Protein AF-A0A7R9WXL3-F1 (afdb_monomer)

Radius of gyration: 19.98 Å; Cα contacts (8 Å, |Δi|>4): 318; chains: 1; bounding box: 70×32×50 Å

Organism: NCBI:txid1486917

Nearest PDB structures (foldseek):
  7ckr-assembly1_A  TM=7.676E-01  e=1.130E-02  Homo sapiens
  4iu9-assembly1_B  TM=6.237E-01  e=3.558E-02  Escherichia coli K-12
  7wsn-assembly1_A  TM=5.571E-01  e=4.906E-02  Homo sapiens
  8tgj-assembly1_B  TM=6.588E-01  e=4.867E-01  Homo sapiens
  8wll-assembly1_A  TM=5.690E-01  e=4.648E-01  Homo sapiens

Solvent-accessible surface area (backbone atoms only — not comparable to full-atom values): 11150 Å² total; per-residue (Å²): 101,68,68,38,46,14,50,34,39,9,53,31,41,28,48,74,76,37,39,57,60,54,35,56,19,56,71,46,67,74,66,49,42,58,51,42,55,51,44,20,52,52,28,19,54,53,25,27,54,50,45,44,51,52,43,51,51,40,55,68,73,36,68,56,55,96,82,44,66,98,60,25,59,57,30,79,40,37,60,47,48,55,50,16,52,23,17,45,38,32,17,54,12,22,47,46,55,36,47,80,88,49,60,71,64,32,45,49,51,15,40,32,34,23,15,30,16,38,12,34,47,57,44,45,49,52,53,51,44,37,69,74,67,34,70,77,64,34,69,62,56,38,49,51,53,51,52,51,24,42,51,50,12,29,47,51,46,34,42,51,45,36,49,53,48,27,55,72,54,28,73,67,52,88,83,71,84,51,91,67,61,93,84,69,60,67,38,70,42,62,68,34,50,22,61,45,25,47,54,49,18,54,52,18,48,53,27,23,48,52,38,49,52,48,55,59,51,56,47,58,67,75,76,112

Foldseek 3Di:
DLLLLLLLLLLLLLCLVCVQLLCVQAVAPNCLSVVLNVLLVVLLVVLLVVLLVVLVCLQVVLCQDPPPPLCNLCSVQVLLLLSLVLLLLSLVLLVLLLDPPPGSVSPSSSSSSSSNSSNNSLSSLLVVLCVPVNDVCSVVSSVVSVVVSNVSSCCVQNPPLLVVLLQVQWDDCVVPPDPDPPVPGRNHDSSSCNVSSNVSSVSSNVSSVVSVVVSSVVVVVVVD

pLDDT: mean 85.07, std 15.81, range [43.88, 98.62]

Secondary structure (DSSP, 8-state):
-HHHHHHHHHHHHHHHHHHHHHHHHTT--TTHHHHHHHHHHHHHHHHHHHHHHHHHHHHHH----TTSGGGTHHHHTHHHHHHHHHHHHHHHHHHHHHSTT-HHHHHHHHHHHHHHHHHHHHHHHHHHHHHHH-STTHHHHHHHHHHHHHHHHIIIIIIIIHHHHHHHTS--GGGTT----TT-----STHHHHHHHHHHHHHHHHHHHHHHHHHHHHHHHHH-

Structure (mmCIF, N/CA/C/O backbone):
data_AF-A0A7R9WXL3-F1
#
_entry.id   AF-A0A7R9WXL3-F1
#
loop_
_atom_site.group_PDB
_atom_site.id
_atom_site.type_symbol
_atom_site.label_atom_id
_atom_site.label_alt_id
_atom_site.label_comp_id
_atom_site.label_asym_id
_atom_site.label_entity_id
_atom_site.label_seq_id
_atom_site.pdbx_PDB_ins_code
_atom_site.Cartn_x
_atom_site.Cartn_y
_atom_site.Cartn_z
_atom_site.occupancy
_atom_site.B_iso_or_equiv
_atom_site.auth_seq_id
_atom_site.auth_comp_id
_atom_site.auth_asym_id
_atom_site.auth_atom_id
_atom_site.pdbx_PDB_model_num
ATOM 1 N N . MET A 1 1 ? -7.120 -8.302 10.586 1.00 80.19 1 MET A N 1
ATOM 2 C CA . MET A 1 1 ? -6.442 -6.987 10.565 1.00 80.19 1 MET A CA 1
ATOM 3 C C . MET A 1 1 ? -4.939 -7.127 10.358 1.00 80.19 1 MET A C 1
ATOM 5 O O . MET A 1 1 ? -4.491 -6.693 9.313 1.00 80.19 1 MET A O 1
ATOM 9 N N . PHE A 1 2 ? -4.181 -7.746 11.278 1.00 89.69 2 PHE A N 1
ATOM 10 C CA . PHE A 1 2 ? -2.707 -7.827 11.198 1.00 89.69 2 PHE A CA 1
ATOM 11 C C . PHE A 1 2 ? -2.184 -8.318 9.841 1.00 89.69 2 PHE A C 1
ATOM 13 O O . PHE A 1 2 ? -1.361 -7.658 9.223 1.00 89.69 2 PHE A O 1
ATOM 20 N N . TYR A 1 3 ? -2.709 -9.445 9.352 1.00 91.88 3 TYR A N 1
ATOM 21 C CA . TYR A 1 3 ? -2.304 -10.022 8.069 1.00 91.88 3 TYR A CA 1
ATOM 22 C C . TYR A 1 3 ? -2.543 -9.070 6.887 1.00 91.88 3 TYR A C 1
ATOM 24 O O . TYR A 1 3 ? -1.607 -8.732 6.170 1.00 91.88 3 TYR A O 1
ATOM 32 N N . SER A 1 4 ? -3.773 -8.572 6.718 1.00 92.25 4 SER A N 1
ATOM 33 C CA . SER A 1 4 ? -4.098 -7.617 5.649 1.00 92.25 4 SER A CA 1
ATOM 34 C C . SER A 1 4 ? -3.286 -6.328 5.766 1.00 92.25 4 SER A C 1
ATOM 36 O O . SER A 1 4 ? -2.849 -5.785 4.758 1.00 92.25 4 SER A O 1
ATOM 38 N N . ALA A 1 5 ? -3.040 -5.869 6.995 1.00 93.19 5 ALA A N 1
ATOM 39 C CA . ALA A 1 5 ? -2.217 -4.706 7.270 1.00 93.19 5 ALA A CA 1
ATOM 40 C C . ALA A 1 5 ? -0.760 -4.914 6.822 1.00 93.19 5 ALA A C 1
ATOM 42 O O . ALA A 1 5 ? -0.217 -4.107 6.077 1.00 93.19 5 ALA A O 1
ATOM 43 N N . MET A 1 6 ? -0.154 -6.040 7.197 1.00 96.00 6 MET A N 1
ATOM 44 C CA . MET A 1 6 ? 1.194 -6.420 6.771 1.00 96.00 6 MET A CA 1
ATOM 45 C C . MET A 1 6 ? 1.318 -6.474 5.245 1.00 96.00 6 MET A C 1
ATOM 47 O O . MET A 1 6 ? 2.292 -5.971 4.688 1.00 96.00 6 MET A O 1
ATOM 51 N N . LEU A 1 7 ? 0.329 -7.052 4.559 1.00 96.50 7 LEU A N 1
ATOM 52 C CA . LEU A 1 7 ? 0.361 -7.183 3.104 1.00 96.50 7 LEU A CA 1
ATOM 53 C C . LEU A 1 7 ? 0.165 -5.846 2.383 1.00 96.50 7 LEU A C 1
ATOM 55 O O . LEU A 1 7 ? 0.901 -5.559 1.445 1.00 96.50 7 LEU A O 1
ATOM 59 N N . ILE A 1 8 ? -0.766 -4.999 2.835 1.00 95.75 8 ILE A N 1
ATOM 60 C CA . ILE A 1 8 ? -0.940 -3.653 2.268 1.00 95.75 8 ILE A CA 1
ATOM 61 C C . ILE A 1 8 ? 0.294 -2.787 2.563 1.00 95.75 8 ILE A C 1
ATOM 63 O O . ILE A 1 8 ? 0.744 -2.060 1.681 1.00 95.75 8 ILE A O 1
ATOM 67 N N . ALA A 1 9 ? 0.889 -2.874 3.754 1.00 96.25 9 ALA A N 1
ATOM 68 C CA . ALA A 1 9 ? 2.129 -2.162 4.053 1.00 96.25 9 ALA A CA 1
ATOM 69 C C . ALA A 1 9 ? 3.276 -2.632 3.139 1.00 96.25 9 ALA A C 1
ATOM 71 O O . ALA A 1 9 ? 3.935 -1.806 2.511 1.00 96.25 9 ALA A O 1
ATOM 72 N N . GLY A 1 10 ? 3.454 -3.949 2.996 1.00 96.31 10 GLY A N 1
ATOM 73 C CA . GLY A 1 10 ? 4.472 -4.544 2.128 1.00 96.31 10 GLY A CA 1
ATOM 74 C C . GLY A 1 10 ? 4.292 -4.224 0.640 1.00 96.31 10 GLY A C 1
ATOM 75 O O . GLY A 1 10 ? 5.288 -4.027 -0.049 1.00 96.31 10 GLY A O 1
ATOM 76 N N . ASN A 1 11 ? 3.049 -4.098 0.154 1.00 95.31 11 ASN A N 1
ATOM 77 C CA . ASN A 1 11 ? 2.745 -3.601 -1.198 1.00 95.31 11 ASN A CA 1
ATOM 78 C C . ASN A 1 11 ? 3.380 -2.221 -1.433 1.00 95.31 11 ASN A C 1
ATOM 80 O O . ASN A 1 11 ? 4.103 -2.015 -2.405 1.00 95.31 11 ASN A O 1
ATOM 84 N N . GLY A 1 12 ? 3.143 -1.284 -0.510 1.00 95.81 12 GLY A N 1
ATOM 85 C CA . GLY A 1 12 ? 3.618 0.086 -0.656 1.00 95.81 12 GLY A CA 1
ATOM 86 C C . GLY A 1 12 ? 5.131 0.165 -0.528 1.00 95.81 12 GLY A C 1
ATOM 87 O O . GLY A 1 12 ? 5.779 0.800 -1.357 1.00 95.81 12 GLY A O 1
ATOM 88 N N . THR A 1 13 ? 5.709 -0.539 0.450 1.00 96.75 13 THR A N 1
ATOM 89 C CA . THR A 1 13 ? 7.163 -0.529 0.639 1.00 96.75 13 THR A CA 1
ATOM 90 C C . THR A 1 13 ? 7.913 -1.240 -0.481 1.00 96.75 13 THR A C 1
ATOM 92 O O . THR A 1 13 ? 9.026 -0.835 -0.809 1.00 96.75 13 THR A O 1
ATOM 95 N N . LEU A 1 14 ? 7.313 -2.243 -1.136 1.00 96.88 14 LEU A N 1
ATOM 96 C CA . LEU A 1 14 ? 7.856 -2.826 -2.364 1.00 96.88 14 LEU A CA 1
ATOM 97 C C . LEU A 1 14 ? 8.018 -1.753 -3.444 1.00 96.88 14 LEU A C 1
ATOM 99 O O . LEU A 1 14 ? 9.100 -1.624 -4.010 1.00 96.88 14 LEU A O 1
ATOM 103 N N . ILE A 1 15 ? 6.978 -0.956 -3.693 1.00 96.25 15 ILE A N 1
ATOM 104 C CA . ILE A 1 15 ? 7.042 0.105 -4.701 1.00 96.25 15 ILE A CA 1
ATOM 105 C C . ILE A 1 15 ? 8.055 1.179 -4.309 1.00 96.25 15 ILE A C 1
ATOM 107 O O . ILE A 1 15 ? 8.906 1.519 -5.125 1.00 96.25 15 ILE A O 1
ATOM 111 N N . THR A 1 16 ? 8.033 1.681 -3.074 1.00 95.00 16 THR A N 1
ATOM 112 C CA . THR A 1 16 ? 8.943 2.769 -2.676 1.00 95.00 16 THR A CA 1
ATOM 113 C C . THR A 1 16 ? 10.408 2.342 -2.653 1.00 95.00 16 THR A C 1
ATOM 115 O O . THR A 1 16 ? 11.275 3.132 -3.012 1.00 95.00 16 THR A O 1
ATOM 118 N N . ASN A 1 17 ? 10.704 1.103 -2.252 1.00 94.94 17 ASN A N 1
ATOM 119 C CA . ASN A 1 17 ? 12.085 0.630 -2.119 1.00 94.94 17 ASN A CA 1
ATOM 120 C C . ASN A 1 17 ? 12.679 0.117 -3.433 1.00 94.94 17 ASN A C 1
ATOM 122 O O . ASN A 1 17 ? 13.900 0.027 -3.544 1.00 94.94 17 ASN A O 1
ATOM 126 N N . SER A 1 18 ? 11.835 -0.265 -4.394 1.00 93.69 18 SER A N 1
ATOM 127 C CA . SER A 1 18 ? 12.269 -0.871 -5.656 1.00 93.69 18 SER A CA 1
ATOM 128 C C . SER A 1 18 ? 11.917 -0.032 -6.884 1.00 93.69 18 SER A C 1
ATOM 130 O O . SER A 1 18 ? 12.190 -0.476 -7.992 1.00 93.69 18 SER A O 1
ATOM 132 N N . ALA A 1 19 ? 11.355 1.174 -6.727 1.00 93.31 19 ALA A N 1
ATOM 133 C CA . ALA A 1 19 ? 10.952 2.029 -7.849 1.00 93.31 19 ALA A CA 1
ATOM 134 C C . ALA A 1 19 ? 12.079 2.255 -8.868 1.00 93.31 19 ALA A C 1
ATOM 136 O O . ALA A 1 19 ? 11.853 2.070 -10.060 1.00 93.31 19 ALA A O 1
ATOM 137 N N . SER A 1 20 ? 13.285 2.605 -8.409 1.00 92.62 20 SER A N 1
ATOM 138 C CA . SER A 1 20 ? 14.439 2.825 -9.291 1.00 92.62 20 SER A CA 1
ATOM 139 C C . SER A 1 20 ? 14.822 1.560 -10.059 1.00 92.62 20 SER A C 1
ATOM 141 O O . SER A 1 20 ? 14.959 1.608 -11.276 1.00 92.62 20 SER A O 1
ATOM 143 N N . ALA A 1 21 ? 14.903 0.417 -9.373 1.00 91.94 21 ALA A N 1
ATOM 144 C CA . ALA A 1 21 ? 15.223 -0.871 -9.987 1.00 91.94 21 ALA A CA 1
ATOM 145 C C . ALA A 1 21 ? 14.146 -1.330 -10.990 1.00 91.94 21 ALA A C 1
ATOM 147 O O . ALA A 1 21 ? 14.459 -1.922 -12.022 1.00 91.94 21 ALA A O 1
ATOM 148 N N . ILE A 1 22 ? 12.866 -1.041 -10.726 1.00 92.81 22 ILE A N 1
ATOM 149 C CA . ILE A 1 22 ? 11.767 -1.327 -11.662 1.00 92.81 22 ILE A CA 1
ATOM 150 C C . ILE A 1 22 ? 11.874 -0.435 -12.909 1.00 92.81 22 ILE A C 1
ATOM 152 O O . ILE A 1 22 ? 11.688 -0.922 -14.022 1.00 92.81 22 ILE A O 1
ATOM 156 N N . VAL A 1 23 ? 12.180 0.856 -12.742 1.00 94.25 23 VAL A N 1
ATOM 157 C CA . VAL A 1 23 ? 12.378 1.797 -13.860 1.00 94.25 23 VAL A CA 1
ATOM 158 C C . VAL A 1 23 ? 13.571 1.374 -14.719 1.00 94.25 23 VAL A C 1
ATOM 160 O O . VAL A 1 23 ? 13.445 1.305 -15.941 1.00 94.25 23 VAL A O 1
ATOM 163 N N . GLU A 1 24 ? 14.692 1.032 -14.085 1.00 92.31 24 GLU A N 1
ATOM 164 C CA . GLU A 1 24 ? 15.922 0.599 -14.749 1.00 92.31 24 GLU A CA 1
ATOM 165 C C . GLU A 1 24 ? 15.739 -0.725 -15.504 1.00 92.31 24 GLU A C 1
ATOM 167 O O . GLU A 1 24 ? 16.011 -0.786 -16.703 1.00 92.31 24 GLU A O 1
ATOM 172 N N . SER A 1 25 ? 15.193 -1.758 -14.850 1.00 90.88 25 SER A N 1
ATOM 173 C CA . SER A 1 25 ? 14.973 -3.074 -15.479 1.00 90.88 25 SER A CA 1
ATOM 174 C C . SER A 1 25 ? 14.061 -3.003 -16.707 1.00 90.88 25 SER A C 1
ATOM 176 O O . SER A 1 25 ? 14.258 -3.746 -17.667 1.00 90.88 25 SER A O 1
ATOM 178 N N . ARG A 1 26 ? 13.097 -2.075 -16.728 1.00 91.00 26 ARG A N 1
ATOM 179 C CA . ARG A 1 26 ? 12.182 -1.862 -17.862 1.00 91.00 26 ARG A CA 1
ATOM 180 C C . ARG A 1 26 ? 12.695 -0.880 -18.915 1.00 91.00 26 ARG A C 1
ATOM 182 O O . ARG A 1 26 ? 11.963 -0.601 -19.862 1.00 91.00 26 ARG A O 1
ATOM 189 N N . MET A 1 27 ? 13.905 -0.339 -18.755 1.00 91.50 27 MET A N 1
ATOM 190 C CA . MET A 1 27 ? 14.461 0.706 -19.627 1.00 91.50 27 MET A CA 1
ATOM 191 C C . MET A 1 27 ? 13.521 1.920 -19.773 1.00 91.50 27 MET A C 1
ATOM 193 O O . MET A 1 27 ? 13.402 2.523 -20.841 1.00 91.50 27 MET A O 1
ATOM 197 N N . LEU A 1 28 ? 12.819 2.269 -18.690 1.00 92.25 28 LEU A N 1
ATOM 198 C CA . LEU A 1 28 ? 11.965 3.453 -18.633 1.00 92.25 28 LEU A CA 1
ATOM 199 C C . LEU A 1 28 ? 12.816 4.719 -18.406 1.00 92.25 28 LEU A C 1
ATOM 201 O O . LEU A 1 28 ? 13.924 4.628 -17.875 1.00 92.25 28 LEU A O 1
ATOM 205 N N . PRO A 1 29 ? 12.318 5.920 -18.763 1.00 94.31 29 PRO A N 1
ATOM 206 C CA . PRO A 1 29 ? 13.062 7.157 -18.530 1.00 94.31 29 PRO A CA 1
ATOM 207 C C . PRO A 1 29 ? 13.392 7.348 -17.042 1.00 94.31 29 PRO A C 1
ATOM 209 O O . PRO A 1 29 ? 12.512 7.216 -16.193 1.00 94.31 29 PRO A O 1
ATOM 212 N N . SER A 1 30 ? 14.636 7.707 -16.715 1.00 92.31 30 SER A N 1
ATOM 213 C CA . SER A 1 30 ? 15.136 7.803 -15.330 1.00 92.31 30 SER A CA 1
ATOM 214 C C . SER A 1 30 ? 14.328 8.753 -14.43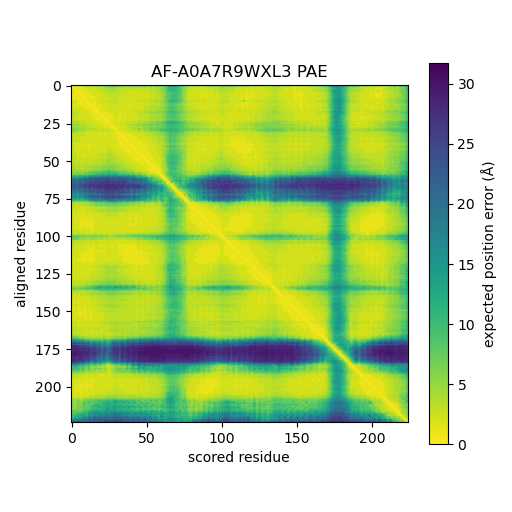9 1.00 92.31 30 SER A C 1
ATOM 216 O O . SER A 1 30 ? 14.154 8.495 -13.243 1.00 92.31 30 SER A O 1
ATOM 218 N N . ASP A 1 31 ? 13.770 9.813 -15.030 1.00 94.44 31 ASP A N 1
ATOM 219 C CA . ASP A 1 31 ? 12.939 10.810 -14.346 1.00 94.44 31 ASP A CA 1
ATOM 220 C C . ASP A 1 31 ? 11.671 10.196 -13.729 1.00 94.44 31 ASP A C 1
ATOM 222 O O . ASP A 1 31 ? 11.148 10.711 -12.733 1.00 94.44 31 ASP A O 1
ATOM 226 N N . LEU A 1 32 ? 11.201 9.052 -14.254 1.00 95.12 32 LEU A N 1
ATOM 227 C CA . LEU A 1 32 ? 10.032 8.351 -13.723 1.00 95.12 32 LEU A CA 1
ATOM 228 C C . LEU A 1 32 ? 10.215 7.911 -12.274 1.00 95.12 32 LEU A C 1
ATOM 230 O O . LEU A 1 32 ? 9.217 7.797 -11.574 1.00 95.12 32 LEU A O 1
ATOM 234 N N . THR A 1 33 ? 11.440 7.694 -11.796 1.00 95.88 33 THR A N 1
ATOM 235 C CA . THR A 1 33 ? 11.676 7.325 -10.390 1.00 95.88 33 THR A CA 1
ATOM 236 C C . THR A 1 33 ? 11.221 8.440 -9.444 1.00 95.88 33 THR A C 1
ATOM 238 O O . THR A 1 33 ? 10.531 8.198 -8.447 1.00 95.88 33 THR A O 1
ATOM 241 N N . SER A 1 34 ? 11.561 9.687 -9.779 1.00 96.38 34 SER A N 1
ATOM 242 C CA . SER A 1 34 ? 11.177 10.863 -8.992 1.00 96.38 34 SER A CA 1
ATOM 243 C C . SER A 1 34 ? 9.680 11.151 -9.116 1.00 96.38 34 SER A C 1
ATOM 245 O O . SER A 1 34 ? 8.999 11.397 -8.113 1.00 96.38 34 SER A O 1
ATOM 247 N N . VAL A 1 35 ? 9.134 11.023 -10.332 1.00 96.62 35 VAL A N 1
ATOM 248 C CA . VAL A 1 35 ? 7.689 11.145 -10.577 1.00 96.62 35 VAL A CA 1
ATOM 249 C C . VAL A 1 35 ? 6.915 10.085 -9.791 1.00 96.62 35 VAL A C 1
ATOM 251 O O . VAL A 1 35 ? 5.945 10.427 -9.121 1.00 96.62 35 VAL A O 1
ATOM 254 N N . ALA A 1 36 ? 7.363 8.827 -9.805 1.00 96.81 36 ALA A N 1
ATOM 255 C CA . ALA A 1 36 ? 6.758 7.717 -9.072 1.00 96.81 36 ALA A CA 1
ATOM 256 C C . ALA A 1 36 ? 6.749 7.972 -7.562 1.00 96.81 36 ALA A C 1
ATOM 258 O O . ALA A 1 36 ? 5.716 7.821 -6.914 1.00 96.81 36 ALA A O 1
ATOM 259 N N . THR A 1 37 ? 7.869 8.428 -7.003 1.00 96.00 37 THR A N 1
ATOM 260 C CA . THR A 1 37 ? 7.962 8.758 -5.572 1.00 96.00 37 THR A CA 1
ATOM 261 C C . THR A 1 37 ? 7.001 9.891 -5.200 1.00 96.00 37 THR A C 1
ATOM 263 O O . THR A 1 37 ? 6.292 9.821 -4.190 1.00 96.00 37 THR A O 1
ATOM 266 N N . SER A 1 38 ? 6.930 10.920 -6.045 1.00 97.75 38 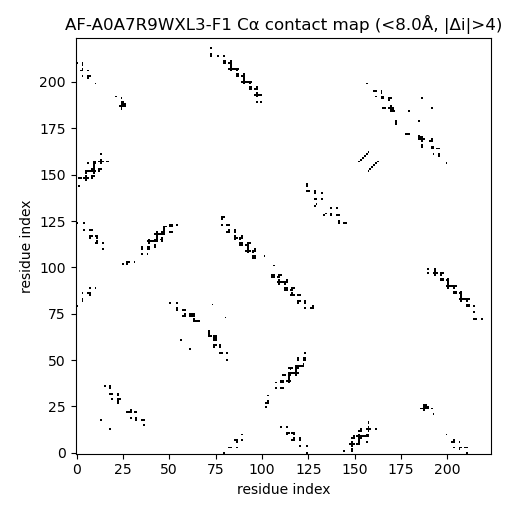SER A N 1
ATOM 267 C CA . SER A 1 38 ? 6.064 12.081 -5.835 1.00 97.75 38 SER A CA 1
ATOM 268 C C . SER A 1 38 ? 4.583 11.707 -5.934 1.00 97.75 38 SER A C 1
ATOM 270 O O . SER A 1 38 ? 3.808 12.023 -5.031 1.00 97.75 38 SER A O 1
ATOM 272 N N . ILE A 1 39 ? 4.182 10.982 -6.984 1.00 98.00 39 ILE A N 1
ATOM 273 C CA . ILE A 1 39 ? 2.782 10.588 -7.185 1.00 98.00 39 ILE A CA 1
ATOM 274 C C . ILE A 1 39 ? 2.327 9.570 -6.139 1.00 98.00 39 ILE A C 1
ATOM 276 O O . ILE A 1 39 ? 1.212 9.687 -5.637 1.00 98.00 39 ILE A O 1
ATOM 280 N N . PHE A 1 40 ? 3.196 8.637 -5.733 1.00 98.25 40 PHE A N 1
ATOM 281 C CA . PHE A 1 40 ? 2.925 7.725 -4.623 1.00 98.25 40 PHE A CA 1
ATOM 282 C C . PHE A 1 40 ? 2.649 8.509 -3.336 1.00 98.25 40 PHE A C 1
ATOM 284 O O . PHE A 1 40 ? 1.652 8.254 -2.661 1.00 98.25 40 PHE A O 1
ATOM 291 N N . SER A 1 41 ? 3.486 9.506 -3.026 1.00 97.88 41 SER A N 1
ATOM 292 C CA . SER A 1 41 ? 3.348 10.351 -1.831 1.00 97.88 41 SER A CA 1
ATOM 293 C C . SER A 1 41 ? 2.041 11.148 -1.829 1.00 97.88 41 SER A C 1
ATOM 295 O O . SER A 1 41 ? 1.342 11.196 -0.811 1.00 97.88 41 SER A O 1
ATOM 297 N N . VAL A 1 42 ? 1.674 11.737 -2.972 1.00 98.25 42 VAL A N 1
ATOM 298 C CA . VAL A 1 42 ? 0.398 12.448 -3.145 1.00 98.25 42 VAL A CA 1
ATOM 299 C C . VAL A 1 42 ? -0.777 11.485 -2.972 1.00 98.25 42 VAL A C 1
ATOM 301 O O . VAL A 1 42 ? -1.678 11.755 -2.175 1.00 98.25 42 VAL A O 1
ATOM 304 N N . ALA A 1 43 ? -0.744 10.340 -3.656 1.00 98.25 43 ALA A N 1
ATOM 305 C CA . ALA A 1 43 ? -1.795 9.333 -3.604 1.00 98.25 43 ALA A CA 1
ATOM 306 C C . ALA A 1 43 ? -2.003 8.795 -2.181 1.00 98.25 43 ALA A C 1
ATOM 308 O O . ALA A 1 43 ? -3.133 8.788 -1.687 1.00 98.25 43 ALA A O 1
ATOM 309 N N . GLN A 1 44 ? -0.933 8.414 -1.475 1.00 97.56 44 GLN A N 1
ATOM 310 C CA . GLN A 1 44 ? -1.072 7.900 -0.112 1.00 97.56 44 GLN A CA 1
ATOM 311 C C . GLN A 1 44 ? -1.570 8.966 0.866 1.00 97.56 44 GLN A C 1
ATOM 313 O O . GLN A 1 44 ? -2.339 8.649 1.771 1.00 97.56 44 GLN A O 1
ATOM 318 N N . SER A 1 45 ? -1.179 10.230 0.689 1.00 97.69 45 SER A N 1
ATOM 319 C CA . SER A 1 45 ? -1.619 11.325 1.559 1.00 97.69 45 SER A CA 1
ATOM 320 C C . SER A 1 45 ? -3.099 11.629 1.346 1.00 97.69 45 SER A C 1
ATOM 322 O O . SER A 1 45 ? -3.856 11.695 2.315 1.00 97.69 45 SER A O 1
ATOM 324 N N . GLY A 1 46 ? -3.533 11.730 0.085 1.00 97.25 46 GLY A N 1
ATOM 325 C CA . GLY A 1 46 ? -4.940 11.922 -0.261 1.00 97.25 46 GLY A CA 1
ATOM 326 C C . GLY A 1 46 ? -5.814 10.765 0.221 1.00 97.25 46 GLY A C 1
ATOM 327 O O . GLY A 1 46 ? -6.848 10.991 0.847 1.00 97.25 46 GLY A O 1
ATOM 328 N N . SER A 1 47 ? -5.360 9.525 0.015 1.00 96.88 47 SER A N 1
ATOM 329 C CA . SER A 1 47 ? -6.071 8.331 0.477 1.00 96.88 47 SER A CA 1
ATOM 330 C C . SER A 1 47 ? -6.218 8.298 1.999 1.00 96.88 47 SER A C 1
ATOM 332 O O . SER A 1 47 ? -7.324 8.078 2.477 1.00 96.88 47 SER A O 1
ATOM 334 N N . ARG A 1 48 ? -5.169 8.622 2.773 1.00 95.69 48 ARG A N 1
ATOM 335 C CA . ARG A 1 48 ? -5.250 8.696 4.247 1.00 95.69 48 ARG A CA 1
ATOM 336 C C . ARG A 1 48 ? -6.377 9.613 4.725 1.00 95.69 48 ARG A C 1
ATOM 338 O O . ARG A 1 48 ? -7.155 9.229 5.597 1.00 95.69 48 ARG A O 1
ATOM 345 N N . VAL A 1 49 ? -6.467 10.816 4.155 1.00 95.62 49 VAL A N 1
ATOM 346 C CA . VAL A 1 49 ? -7.513 11.787 4.512 1.00 95.62 49 VAL A CA 1
ATOM 347 C C . VAL A 1 49 ? -8.885 11.256 4.107 1.00 95.62 49 VAL A C 1
ATOM 349 O O . VAL A 1 49 ? -9.808 11.235 4.920 1.00 95.62 49 VAL A O 1
ATOM 352 N N . PHE A 1 50 ? -9.004 10.782 2.867 1.00 94.12 50 PHE A N 1
ATOM 353 C CA . PHE A 1 50 ? -10.268 10.324 2.306 1.00 94.12 50 PHE A CA 1
ATOM 354 C C . PHE A 1 50 ? -10.832 9.113 3.052 1.00 94.12 50 PHE A C 1
ATOM 356 O O . PHE A 1 50 ? -11.991 9.128 3.458 1.00 94.12 50 PHE A O 1
ATOM 363 N N . THR A 1 51 ? -10.024 8.080 3.291 1.00 92.69 51 THR A N 1
ATOM 364 C CA . THR A 1 51 ? -10.491 6.874 3.980 1.00 92.69 51 THR A CA 1
ATOM 365 C C . THR A 1 51 ? -10.757 7.132 5.456 1.00 92.69 51 THR A C 1
ATOM 367 O O . THR A 1 51 ? -11.735 6.613 5.986 1.00 92.69 51 THR A O 1
ATOM 370 N N . GLY A 1 52 ? -9.954 7.971 6.120 1.00 90.81 52 GLY A N 1
ATOM 371 C CA . GLY A 1 52 ? -10.240 8.402 7.491 1.00 90.81 52 GLY A CA 1
ATOM 372 C C . GLY A 1 52 ? -11.602 9.095 7.598 1.00 90.81 52 GLY A C 1
ATOM 373 O O . GLY A 1 52 ? -12.423 8.711 8.424 1.00 90.81 52 GLY A O 1
ATOM 374 N N . PHE A 1 53 ? -11.882 10.042 6.700 1.00 90.62 53 PHE A N 1
ATOM 375 C CA . PHE A 1 53 ? -13.168 10.736 6.650 1.00 90.62 53 PHE A CA 1
ATOM 376 C C . PHE A 1 53 ? -14.338 9.800 6.311 1.00 90.62 53 PHE A C 1
ATOM 378 O O . PHE A 1 53 ? -15.322 9.755 7.046 1.00 90.62 53 PHE A O 1
ATOM 385 N N . LEU A 1 54 ? -14.234 9.021 5.228 1.00 89.38 54 LEU A N 1
ATOM 386 C CA . LEU A 1 54 ? -15.319 8.144 4.782 1.00 89.38 54 LEU A CA 1
ATOM 387 C C . LEU A 1 54 ? -15.685 7.081 5.815 1.00 89.38 54 LEU A C 1
ATOM 389 O O . LEU A 1 54 ? -16.862 6.774 5.983 1.00 89.38 54 LEU A O 1
ATOM 393 N N . THR A 1 55 ? -14.693 6.510 6.495 1.00 87.06 55 THR A N 1
ATOM 394 C CA . THR A 1 55 ? -14.945 5.471 7.502 1.00 87.06 55 THR A CA 1
ATOM 395 C C . THR A 1 55 ? -15.670 6.026 8.722 1.00 87.06 55 THR A C 1
ATOM 397 O O . THR A 1 55 ? -16.530 5.340 9.270 1.00 87.06 55 THR A O 1
ATOM 400 N N . GLU A 1 56 ? -15.393 7.273 9.108 1.00 84.75 56 GLU A N 1
ATOM 401 C CA . GLU A 1 56 ? -16.074 7.949 10.214 1.00 84.75 56 GLU A CA 1
ATOM 402 C C . GLU A 1 56 ? -17.498 8.382 9.836 1.00 84.75 56 GLU A C 1
ATOM 404 O O . GLU A 1 56 ? -18.446 8.164 10.593 1.00 84.75 56 GLU A O 1
ATOM 409 N N . VAL A 1 57 ? -17.685 8.915 8.624 1.00 85.31 57 VAL A N 1
ATOM 410 C CA . VAL A 1 57 ? -19.021 9.203 8.076 1.00 85.31 57 VAL A CA 1
ATOM 411 C C . VAL A 1 57 ? -19.852 7.921 8.003 1.00 85.31 57 VAL A C 1
ATOM 413 O O . VAL A 1 57 ? -20.995 7.902 8.452 1.00 85.31 57 VAL A O 1
ATOM 416 N N . ALA A 1 58 ? -19.276 6.823 7.509 1.00 82.00 58 ALA A N 1
ATOM 417 C CA . ALA A 1 58 ? -19.955 5.533 7.463 1.00 82.00 58 ALA A CA 1
ATOM 418 C C . ALA A 1 58 ? -20.308 5.020 8.869 1.00 82.00 58 ALA A C 1
ATOM 420 O O . ALA A 1 58 ? -21.423 4.559 9.081 1.00 82.00 58 ALA A O 1
ATOM 421 N N . ALA A 1 59 ? -19.403 5.144 9.845 1.00 75.44 59 ALA A N 1
ATOM 422 C CA . ALA A 1 59 ? -19.652 4.708 11.220 1.00 75.44 59 ALA A CA 1
ATOM 423 C C . ALA A 1 59 ? -20.742 5.528 11.941 1.00 75.44 59 ALA A C 1
ATOM 425 O O . ALA A 1 59 ? -21.447 5.003 12.803 1.00 75.44 59 ALA A O 1
ATOM 426 N N . THR A 1 60 ? -20.891 6.812 11.606 1.00 74.75 60 THR A N 1
ATOM 427 C CA . THR A 1 60 ? -21.864 7.714 12.246 1.00 74.75 60 THR A CA 1
ATOM 428 C C . THR A 1 60 ? -23.240 7.679 11.583 1.00 74.75 60 THR A C 1
ATOM 430 O O . THR A 1 60 ? -24.249 7.653 12.289 1.00 74.75 60 THR A O 1
ATOM 433 N N . HIS A 1 61 ? -23.292 7.654 10.248 1.00 69.88 61 HIS A N 1
ATOM 434 C CA . HIS A 1 61 ? -24.540 7.684 9.480 1.00 69.88 61 HIS A CA 1
ATOM 435 C C . HIS A 1 61 ? -25.140 6.301 9.232 1.00 69.88 61 HIS A C 1
ATOM 437 O O . HIS A 1 61 ? -26.358 6.183 9.114 1.00 69.88 61 HIS A O 1
ATOM 443 N N . TYR A 1 62 ? -24.315 5.257 9.167 1.00 61.12 62 TYR A N 1
ATOM 444 C CA . TYR A 1 62 ? -24.758 3.899 8.877 1.00 61.12 62 TYR A CA 1
ATOM 445 C C . TYR A 1 62 ? -24.787 3.078 10.173 1.00 61.12 62 TYR A C 1
ATOM 447 O O . TYR A 1 62 ? -23.995 2.160 10.367 1.00 61.12 62 TYR A O 1
ATOM 455 N N . LYS A 1 63 ? -25.699 3.436 11.091 1.00 55.44 63 LYS A N 1
ATOM 456 C CA . LYS A 1 63 ? -26.082 2.577 12.224 1.00 55.44 63 LYS A CA 1
ATOM 457 C C . LYS A 1 63 ? -27.154 1.604 11.735 1.00 55.44 63 LYS A C 1
ATOM 459 O O . LYS A 1 63 ? -28.271 2.051 11.485 1.00 55.44 63 LYS A O 1
ATOM 464 N N . PRO A 1 64 ? -26.851 0.311 11.576 1.00 54.12 64 PRO A N 1
ATOM 465 C CA . PRO A 1 64 ? -27.792 -0.622 10.966 1.00 54.12 64 PRO A CA 1
ATOM 466 C C . PRO A 1 64 ? -29.007 -0.810 11.862 1.00 54.12 64 PRO A C 1
ATOM 468 O O . PRO A 1 64 ? -28.859 -1.078 13.060 1.00 54.12 64 PRO A O 1
ATOM 471 N N . SER A 1 65 ? -30.197 -0.658 11.284 1.00 47.06 65 SER A N 1
ATOM 472 C CA . SER A 1 65 ? -31.438 -1.010 11.968 1.00 47.06 65 SER A CA 1
ATOM 473 C C . SER A 1 65 ? -31.515 -2.532 12.099 1.00 47.06 65 SER A C 1
ATOM 475 O O . SER A 1 65 ? -31.036 -3.257 11.227 1.00 47.06 65 SER A O 1
ATOM 477 N N . LYS A 1 66 ? -32.147 -3.043 13.164 1.00 51.59 66 LYS A N 1
ATOM 478 C CA . LYS A 1 66 ? -32.412 -4.488 13.332 1.00 51.59 66 LYS A CA 1
ATOM 479 C C . LYS A 1 66 ? -33.222 -5.094 12.170 1.00 51.59 66 LYS A C 1
ATOM 481 O O . LYS A 1 66 ? -33.238 -6.312 12.036 1.00 51.59 66 LYS A O 1
ATOM 486 N N . ASP A 1 67 ? -33.839 -4.254 11.338 1.00 53.75 67 ASP A N 1
ATOM 487 C CA . ASP A 1 67 ? -34.675 -4.642 10.198 1.00 53.75 67 ASP A CA 1
ATOM 488 C C . ASP A 1 67 ? -33.902 -4.798 8.865 1.00 53.75 67 ASP A C 1
ATOM 490 O O . ASP A 1 67 ? -34.471 -5.275 7.886 1.00 53.75 67 ASP A O 1
ATOM 494 N N . ASP A 1 68 ? -32.603 -4.461 8.809 1.00 53.75 68 ASP A N 1
ATOM 495 C CA . ASP A 1 68 ? -31.780 -4.474 7.578 1.00 53.75 68 ASP A CA 1
ATOM 496 C C . ASP A 1 68 ? -31.207 -5.864 7.199 1.00 53.75 68 ASP A C 1
ATOM 498 O O . ASP A 1 68 ? -30.133 -5.955 6.607 1.00 53.75 68 ASP A O 1
ATOM 502 N N . GLY A 1 69 ? -31.889 -6.968 7.524 1.00 55.75 69 GLY A N 1
ATOM 503 C CA . GLY A 1 69 ? -31.560 -8.330 7.053 1.00 55.75 69 GLY A CA 1
ATOM 504 C C . GLY A 1 69 ? -30.059 -8.700 6.967 1.00 55.75 69 GLY A C 1
ATOM 505 O O . GLY A 1 69 ? -29.232 -8.288 7.780 1.00 55.75 69 GLY A O 1
ATOM 506 N N . ASP A 1 70 ? -29.684 -9.474 5.943 1.00 54.16 70 ASP A N 1
ATOM 507 C CA . ASP A 1 70 ? -28.310 -9.959 5.706 1.00 54.16 70 ASP A CA 1
ATOM 508 C C . ASP A 1 70 ? -27.303 -8.877 5.253 1.00 54.16 70 ASP A C 1
ATOM 510 O O . ASP A 1 70 ? -26.148 -9.209 4.997 1.00 54.16 70 ASP A O 1
ATOM 514 N N . LEU A 1 71 ? -27.682 -7.597 5.128 1.00 52.69 71 LEU A N 1
ATOM 515 C CA . LEU A 1 71 ? -26.765 -6.489 4.790 1.00 52.69 71 LEU A CA 1
ATOM 516 C C . LEU A 1 71 ? -26.483 -5.551 5.974 1.00 52.69 71 LEU A C 1
ATOM 518 O O . LEU A 1 71 ? -25.538 -4.760 5.903 1.00 52.69 71 LEU A O 1
ATOM 522 N N . ALA A 1 72 ? -27.216 -5.678 7.085 1.00 52.00 72 ALA A N 1
ATOM 523 C CA . ALA A 1 72 ? -27.005 -4.902 8.306 1.00 52.00 72 ALA A CA 1
ATOM 524 C C . ALA A 1 72 ? -25.563 -5.010 8.842 1.00 52.00 72 ALA A C 1
ATOM 526 O O . ALA A 1 72 ? -25.019 -4.055 9.394 1.00 52.00 72 ALA A O 1
ATOM 527 N N . TRP A 1 73 ? -24.882 -6.141 8.636 1.00 54.19 73 TRP A N 1
ATOM 528 C CA . TRP A 1 73 ? -23.502 -6.332 9.094 1.00 54.19 73 TRP A CA 1
ATOM 529 C C . TRP A 1 73 ? -22.476 -5.423 8.400 1.00 54.19 73 TRP A C 1
ATOM 531 O O . TRP A 1 73 ? -21.433 -5.153 9.007 1.00 54.19 73 TRP A O 1
ATOM 541 N N . LEU A 1 74 ? -22.758 -4.925 7.181 1.00 55.53 74 LEU A N 1
ATOM 542 C CA . LEU A 1 74 ? -21.852 -4.017 6.464 1.00 55.53 74 LEU A CA 1
ATOM 543 C C . LEU A 1 74 ? -21.697 -2.668 7.181 1.00 55.53 74 LEU A C 1
ATOM 545 O O . LEU A 1 74 ? -20.623 -2.071 7.133 1.00 55.53 74 LEU A O 1
ATOM 549 N N . GLY A 1 75 ? -22.736 -2.197 7.872 1.00 54.19 75 GLY A N 1
ATOM 550 C CA . GLY A 1 75 ? -22.677 -0.932 8.605 1.00 54.19 75 GLY A CA 1
ATOM 551 C C . GLY A 1 75 ? -21.927 -1.020 9.929 1.00 54.19 75 GLY A C 1
ATOM 552 O O . GLY A 1 75 ? -21.114 -0.151 10.232 1.00 54.19 75 GLY A O 1
ATOM 553 N N . TRP A 1 76 ? -22.124 -2.110 10.683 1.00 53.84 76 TRP A N 1
ATOM 554 C CA . TRP A 1 76 ? -21.414 -2.351 11.948 1.00 53.84 76 TRP A CA 1
ATOM 555 C C . TRP A 1 76 ? -19.903 -2.572 11.743 1.00 53.84 76 TRP A C 1
ATOM 557 O O . TRP A 1 76 ? -19.117 -2.307 12.648 1.00 53.84 76 TRP A O 1
ATOM 567 N N . HIS A 1 77 ? -19.485 -3.018 10.550 1.00 66.88 77 HIS A N 1
ATOM 568 C CA . HIS A 1 77 ? -18.095 -3.362 10.221 1.00 66.88 77 HIS A CA 1
ATOM 569 C C . HIS A 1 77 ? -17.538 -2.543 9.048 1.00 66.88 77 HIS A C 1
ATOM 571 O O . HIS A 1 77 ? -16.780 -3.061 8.222 1.00 66.88 77 HIS A O 1
ATOM 577 N N . SER A 1 78 ? -17.869 -1.251 8.980 1.00 75.50 78 SER A N 1
ATOM 578 C CA . SER A 1 78 ? -17.377 -0.354 7.924 1.00 75.50 78 SER A CA 1
ATOM 579 C C . SER A 1 78 ? -15.843 -0.386 7.809 1.00 75.50 78 SER A C 1
ATOM 581 O O . SER A 1 78 ? -15.293 -0.555 6.722 1.00 75.50 78 SER A O 1
ATOM 583 N N . ARG A 1 79 ? -15.123 -0.332 8.934 1.00 82.88 79 ARG A N 1
ATOM 584 C CA . ARG A 1 79 ? -13.650 -0.257 8.975 1.00 82.88 79 ARG A CA 1
ATOM 585 C C . ARG A 1 79 ? -12.951 -1.494 8.358 1.00 82.88 79 ARG A C 1
ATOM 587 O O . ARG A 1 79 ? -12.092 -1.303 7.493 1.00 82.88 79 ARG A O 1
ATOM 594 N N . PRO A 1 80 ? -13.313 -2.753 8.695 1.00 81.56 80 PRO A N 1
ATOM 595 C CA . PRO A 1 80 ? -12.827 -3.943 7.981 1.00 81.56 80 PRO A CA 1
ATOM 596 C C . PRO A 1 80 ? -13.131 -3.980 6.475 1.00 81.56 80 PRO A C 1
ATOM 598 O O . PRO A 1 80 ? -12.322 -4.500 5.701 1.00 81.56 80 PRO A O 1
ATOM 601 N N . LEU A 1 81 ? -14.267 -3.428 6.039 1.00 82.81 81 LEU A N 1
ATOM 602 C CA . LEU A 1 81 ? -14.623 -3.377 4.618 1.00 82.81 81 LEU A CA 1
ATOM 603 C C . LEU A 1 81 ? -13.722 -2.417 3.847 1.00 82.81 81 LEU A C 1
ATOM 605 O O . LEU A 1 81 ? -13.169 -2.806 2.821 1.00 82.81 81 LEU A O 1
ATOM 609 N N . PHE A 1 82 ? -13.488 -1.212 4.370 1.00 88.62 82 PHE A N 1
ATOM 610 C CA . PHE A 1 82 ? -12.540 -0.271 3.768 1.00 88.62 82 PHE A CA 1
ATOM 611 C C . PHE A 1 82 ? -11.114 -0.842 3.721 1.00 88.62 82 PHE A C 1
ATOM 613 O O . PHE A 1 82 ? -10.400 -0.623 2.742 1.00 88.62 82 PHE A O 1
ATOM 620 N N . LEU A 1 83 ? -10.711 -1.641 4.718 1.00 89.75 83 LEU A N 1
ATOM 621 C CA . LEU A 1 83 ? -9.426 -2.348 4.685 1.00 89.75 83 LEU A CA 1
ATOM 622 C C . LEU A 1 83 ? -9.382 -3.394 3.560 1.00 89.75 83 LEU A C 1
ATOM 624 O O . LEU A 1 83 ? -8.372 -3.518 2.869 1.00 89.75 83 LEU A O 1
ATOM 628 N N . SER A 1 84 ? -10.486 -4.115 3.352 1.00 90.25 84 SER A N 1
ATOM 629 C CA . SER A 1 84 ? -10.621 -5.083 2.257 1.00 90.25 84 SER A CA 1
ATOM 630 C C . SER A 1 84 ? -10.558 -4.372 0.901 1.00 90.25 84 SER A C 1
ATOM 632 O O . SER A 1 84 ? -9.808 -4.789 0.024 1.00 90.25 84 SER A O 1
ATOM 634 N N . MET A 1 85 ? -11.254 -3.244 0.742 1.00 91.56 85 MET A N 1
ATOM 635 C CA . MET A 1 85 ? -11.173 -2.418 -0.469 1.00 91.56 85 MET A CA 1
ATOM 636 C C . MET A 1 85 ? -9.743 -1.935 -0.736 1.00 91.56 85 MET A C 1
ATOM 638 O O . MET A 1 85 ? -9.284 -2.013 -1.872 1.00 91.56 85 MET A O 1
ATOM 642 N N . GLY A 1 86 ? -9.010 -1.511 0.299 1.00 94.62 86 GLY A N 1
ATOM 643 C CA . GLY A 1 86 ? -7.590 -1.173 0.181 1.00 94.62 86 GLY A CA 1
ATOM 644 C C . GLY A 1 86 ? -6.748 -2.344 -0.342 1.00 94.62 86 GLY A C 1
ATOM 645 O O . GLY A 1 86 ? -5.943 -2.162 -1.252 1.00 94.62 86 GLY A O 1
ATOM 646 N N . ALA A 1 87 ? -6.978 -3.562 0.160 1.00 95.56 87 ALA A N 1
ATOM 647 C CA . ALA A 1 87 ? -6.308 -4.766 -0.337 1.00 95.56 87 ALA A CA 1
ATOM 648 C C . ALA A 1 87 ? -6.655 -5.074 -1.806 1.00 95.56 87 ALA A C 1
ATOM 650 O O . ALA A 1 87 ? -5.772 -5.439 -2.582 1.00 95.56 87 ALA A O 1
ATOM 651 N N . LEU A 1 88 ? -7.911 -4.876 -2.214 1.00 95.94 88 LEU A N 1
ATOM 652 C CA . LEU A 1 88 ? -8.329 -5.041 -3.608 1.00 95.94 88 LEU A CA 1
ATOM 653 C C . LEU A 1 88 ? -7.648 -4.017 -4.528 1.00 95.94 88 LEU A C 1
ATOM 655 O O . LEU A 1 88 ? -7.158 -4.386 -5.593 1.00 95.94 88 LEU A O 1
ATOM 659 N N . ILE A 1 89 ? -7.561 -2.752 -4.106 1.00 97.56 89 ILE A N 1
ATOM 660 C CA . ILE A 1 89 ? -6.844 -1.707 -4.851 1.00 97.56 89 ILE A CA 1
ATOM 661 C C . ILE A 1 89 ? -5.357 -2.074 -4.988 1.00 97.56 89 ILE A C 1
ATOM 663 O O . ILE A 1 89 ? -4.808 -1.946 -6.081 1.00 97.56 89 ILE A O 1
ATOM 667 N N . ALA A 1 90 ? -4.719 -2.590 -3.929 1.00 97.88 90 ALA A N 1
ATOM 668 C CA . ALA A 1 90 ? -3.336 -3.075 -3.996 1.00 97.88 90 ALA A CA 1
ATOM 669 C C . ALA A 1 90 ? -3.177 -4.241 -4.987 1.00 97.88 90 ALA A C 1
ATOM 671 O O . ALA A 1 90 ? -2.223 -4.267 -5.763 1.00 97.88 90 ALA A O 1
ATOM 672 N N . ALA A 1 91 ? -4.127 -5.182 -5.014 1.00 98.06 91 ALA A N 1
ATOM 673 C CA . ALA A 1 91 ? -4.109 -6.277 -5.979 1.00 98.06 91 ALA A CA 1
ATOM 674 C C . ALA A 1 91 ? -4.192 -5.755 -7.422 1.00 98.06 91 ALA A C 1
ATOM 676 O O . ALA A 1 91 ? -3.380 -6.141 -8.259 1.00 98.06 91 ALA A O 1
ATOM 677 N N . VAL A 1 92 ? -5.115 -4.828 -7.704 1.00 98.31 92 VAL A N 1
ATOM 678 C CA . VAL A 1 92 ? -5.251 -4.199 -9.030 1.00 98.31 92 VAL A CA 1
ATOM 679 C C . VAL A 1 92 ? -3.983 -3.435 -9.416 1.00 98.31 92 VAL A C 1
ATOM 681 O O . VAL A 1 92 ? -3.526 -3.555 -10.553 1.00 98.31 92 VAL A O 1
ATOM 684 N N . ALA A 1 93 ? -3.377 -2.703 -8.477 1.00 98.19 93 ALA A N 1
ATOM 685 C CA . ALA A 1 93 ? -2.117 -1.998 -8.693 1.00 98.19 93 ALA A CA 1
ATOM 686 C C . ALA A 1 93 ? -1.016 -2.949 -9.179 1.00 98.19 93 ALA A C 1
ATOM 688 O O . ALA A 1 93 ? -0.371 -2.696 -10.195 1.00 98.19 93 ALA A O 1
ATOM 689 N N . HIS A 1 94 ? -0.836 -4.075 -8.488 1.00 97.94 94 HIS A N 1
ATOM 690 C CA . HIS A 1 94 ? 0.181 -5.056 -8.843 1.00 97.94 94 HIS A CA 1
ATOM 691 C C . HIS A 1 94 ? -0.154 -5.859 -10.102 1.00 97.94 94 HIS A C 1
ATOM 693 O O . HIS A 1 94 ? 0.761 -6.183 -10.851 1.00 97.94 94 HIS A O 1
ATOM 699 N N . ILE A 1 95 ? -1.432 -6.114 -10.397 1.00 98.00 95 ILE A N 1
ATOM 700 C CA . ILE A 1 95 ? -1.839 -6.697 -11.684 1.00 98.00 95 ILE A CA 1
ATOM 701 C C . ILE A 1 95 ? -1.426 -5.769 -12.827 1.00 98.00 95 ILE A C 1
ATOM 703 O O . ILE A 1 95 ? -0.778 -6.222 -13.762 1.00 98.00 95 ILE A O 1
ATOM 707 N N . ILE A 1 96 ? -1.729 -4.471 -12.729 1.00 97.38 96 ILE A N 1
ATOM 708 C CA . ILE A 1 96 ? -1.329 -3.483 -13.742 1.00 97.38 96 ILE A CA 1
ATOM 709 C C . ILE A 1 96 ? 0.192 -3.451 -13.885 1.00 97.38 96 ILE A C 1
ATOM 711 O O . ILE A 1 96 ? 0.703 -3.492 -14.998 1.00 97.38 96 ILE A O 1
ATOM 715 N N . LEU A 1 97 ? 0.929 -3.442 -12.774 1.00 96.31 97 LEU A N 1
ATOM 716 C CA . LEU A 1 97 ? 2.390 -3.464 -12.822 1.00 96.31 97 LEU A CA 1
ATOM 717 C C . LEU A 1 97 ? 2.945 -4.766 -13.412 1.00 96.31 97 LEU A C 1
ATOM 719 O O . LEU A 1 97 ? 4.026 -4.729 -13.988 1.00 96.31 97 LEU A O 1
ATOM 723 N N . ALA A 1 98 ? 2.246 -5.894 -13.304 1.00 95.75 98 ALA A N 1
ATOM 724 C CA . ALA A 1 98 ? 2.669 -7.173 -13.871 1.00 95.75 98 ALA A CA 1
ATOM 725 C C . ALA A 1 98 ? 2.397 -7.312 -15.380 1.00 95.75 98 ALA A C 1
ATOM 727 O O . ALA A 1 98 ? 2.961 -8.212 -16.007 1.00 95.75 98 ALA A O 1
ATOM 728 N N . ILE A 1 99 ? 1.530 -6.475 -15.964 1.00 94.19 99 ILE A N 1
ATOM 729 C CA . ILE A 1 99 ? 1.204 -6.560 -17.391 1.00 94.19 99 ILE A CA 1
ATOM 730 C C . ILE A 1 99 ? 2.388 -6.025 -18.213 1.00 94.19 99 ILE A C 1
ATOM 732 O O . ILE A 1 99 ? 2.768 -4.859 -18.047 1.00 94.19 99 ILE A O 1
ATOM 736 N N . PRO A 1 100 ? 2.946 -6.849 -19.116 1.00 88.50 100 PRO A N 1
ATOM 737 C CA . PRO A 1 100 ? 4.033 -6.434 -19.983 1.00 88.50 100 PRO A CA 1
ATOM 738 C C . PRO A 1 100 ? 3.567 -5.403 -21.021 1.00 88.50 100 PRO A C 1
ATOM 740 O O . PRO A 1 100 ? 2.431 -5.449 -21.498 1.00 88.50 100 PRO A O 1
ATOM 743 N N . GLY A 1 101 ? 4.433 -4.460 -21.385 1.00 86.44 101 GLY A N 1
ATOM 744 C CA . GLY A 1 101 ? 4.214 -3.507 -22.474 1.00 86.44 101 GLY A CA 1
ATOM 745 C C . GLY A 1 101 ? 3.386 -2.261 -22.136 1.00 86.44 101 GLY A C 1
ATOM 746 O O . GLY A 1 101 ? 3.151 -1.443 -23.024 1.00 86.44 101 GLY A O 1
ATOM 747 N N . LEU A 1 102 ? 2.964 -2.048 -20.882 1.00 89.50 102 LEU A N 1
ATOM 748 C CA . LEU A 1 102 ? 2.215 -0.830 -20.512 1.00 89.50 102 LEU A CA 1
ATOM 749 C C . LEU A 1 102 ? 3.085 0.437 -20.377 1.00 89.50 102 LEU A C 1
ATOM 751 O O . LEU A 1 102 ? 2.552 1.542 -20.211 1.00 89.50 102 LEU A O 1
ATOM 755 N N . GLY A 1 103 ? 4.412 0.286 -20.427 1.00 91.62 103 GLY A N 1
ATOM 756 C CA . GLY A 1 103 ? 5.378 1.383 -20.410 1.00 91.62 103 GLY A CA 1
ATOM 757 C C . GLY A 1 103 ? 5.212 2.348 -19.229 1.00 91.62 103 GLY A C 1
ATOM 758 O O . GLY A 1 103 ? 4.797 1.975 -18.128 1.00 91.62 103 GLY A O 1
ATOM 759 N N . SER A 1 104 ? 5.518 3.624 -19.474 1.00 95.12 104 SER A N 1
ATOM 760 C CA . SER A 1 104 ? 5.464 4.694 -18.469 1.00 95.12 104 SER A CA 1
ATOM 761 C C . SER A 1 104 ? 4.066 4.913 -17.887 1.00 95.12 104 SER A C 1
ATOM 763 O O . SER A 1 104 ? 3.923 5.134 -16.686 1.00 95.12 104 SER A O 1
ATOM 765 N N . ALA A 1 105 ? 3.021 4.845 -18.718 1.00 95.00 105 ALA A N 1
ATOM 766 C CA . ALA A 1 105 ? 1.653 5.125 -18.287 1.00 95.00 105 ALA A CA 1
ATOM 767 C C . ALA A 1 105 ? 1.139 4.062 -17.305 1.00 95.00 105 ALA A C 1
ATOM 769 O O . ALA A 1 105 ? 0.644 4.409 -16.232 1.00 95.00 105 ALA A O 1
ATOM 770 N N . GLY A 1 106 ? 1.310 2.773 -17.628 1.00 95.75 106 GLY A N 1
ATOM 771 C CA . GLY A 1 106 ? 0.923 1.690 -16.720 1.00 95.75 106 GLY A CA 1
ATOM 772 C C . GLY A 1 106 ? 1.714 1.701 -15.421 1.00 95.75 106 GLY A C 1
ATOM 773 O O . GLY A 1 106 ? 1.136 1.481 -14.359 1.00 95.75 106 GLY A O 1
ATOM 774 N N . PHE A 1 107 ? 3.008 2.031 -15.486 1.00 96.50 107 PHE A N 1
ATOM 775 C CA . PHE A 1 107 ? 3.832 2.179 -14.291 1.00 96.50 107 PHE A CA 1
ATOM 776 C C . PHE A 1 107 ? 3.290 3.270 -13.357 1.00 96.50 107 PHE A C 1
ATOM 778 O O . PHE A 1 107 ? 3.046 2.999 -12.184 1.00 96.50 107 PHE A O 1
ATOM 785 N N . ILE A 1 108 ? 3.008 4.471 -13.873 1.00 97.69 108 ILE A N 1
ATOM 786 C CA . ILE A 1 108 ? 2.459 5.569 -13.062 1.00 97.69 108 ILE A CA 1
ATOM 787 C C . ILE A 1 108 ? 1.080 5.222 -12.492 1.00 97.69 108 ILE A C 1
ATOM 789 O O . ILE A 1 108 ? 0.832 5.482 -11.312 1.00 97.69 108 ILE A O 1
ATOM 793 N N . VAL A 1 109 ? 0.193 4.602 -13.278 1.00 98.19 109 VAL A N 1
ATOM 794 C CA . VAL A 1 109 ? -1.122 4.154 -12.786 1.00 98.19 109 VAL A CA 1
ATOM 795 C C . VAL A 1 109 ? -0.957 3.127 -11.666 1.00 98.19 109 VAL A C 1
ATOM 797 O O . VAL A 1 109 ? -1.559 3.280 -10.604 1.00 98.19 109 VAL A O 1
ATOM 800 N N . GLY A 1 110 ? -0.105 2.120 -11.859 1.00 97.81 110 GLY A N 1
ATOM 801 C CA . GLY A 1 110 ? 0.172 1.092 -10.861 1.00 97.81 110 GLY A CA 1
ATOM 802 C C . GLY A 1 110 ? 0.746 1.663 -9.562 1.00 97.81 110 GLY A C 1
ATOM 803 O O . GLY A 1 110 ? 0.238 1.368 -8.481 1.00 97.81 110 GLY A O 1
ATOM 804 N N . VAL A 1 111 ? 1.741 2.549 -9.654 1.00 98.25 111 VAL A N 1
ATOM 805 C CA . VAL A 1 111 ? 2.324 3.254 -8.499 1.00 98.25 111 VAL A CA 1
ATOM 806 C C . VAL A 1 111 ? 1.274 4.103 -7.779 1.00 98.25 111 VAL A C 1
ATOM 808 O O . VAL A 1 111 ? 1.204 4.089 -6.551 1.00 98.25 111 VAL A O 1
ATOM 811 N N . THR A 1 112 ? 0.420 4.806 -8.527 1.00 98.62 112 THR A N 1
ATOM 812 C CA . THR A 1 112 ? -0.654 5.634 -7.961 1.00 98.62 112 THR A CA 1
ATOM 813 C C . THR A 1 112 ? -1.644 4.780 -7.175 1.00 98.62 112 THR A C 1
ATOM 815 O O . THR A 1 112 ? -1.942 5.091 -6.024 1.00 98.62 112 THR A O 1
ATOM 818 N N . LEU A 1 113 ? -2.125 3.676 -7.756 1.00 98.50 113 LEU A N 1
ATOM 819 C CA . LEU A 1 113 ? -3.053 2.763 -7.085 1.00 98.50 113 LEU A CA 1
ATOM 820 C C . LEU A 1 113 ? -2.414 2.092 -5.861 1.00 98.50 113 LEU A C 1
ATOM 822 O O . LEU A 1 113 ? -3.059 1.990 -4.818 1.00 98.50 113 LEU A O 1
ATOM 826 N N . SER A 1 114 ? -1.141 1.697 -5.949 1.00 98.19 114 SER A N 1
ATOM 827 C CA . SER A 1 114 ? -0.393 1.165 -4.803 1.00 98.19 114 SER A CA 1
ATOM 828 C C . SER A 1 114 ? -0.297 2.199 -3.676 1.00 98.19 114 SER A C 1
ATOM 830 O O . SER A 1 114 ? -0.562 1.870 -2.517 1.00 98.19 114 SER A O 1
ATOM 832 N N . GLY A 1 115 ? -0.028 3.465 -4.014 1.00 98.19 115 GLY A N 1
ATOM 833 C CA . GLY A 1 115 ? -0.040 4.585 -3.073 1.00 98.19 115 GLY A CA 1
ATOM 834 C C . GLY A 1 115 ? -1.413 4.801 -2.437 1.00 98.19 115 GLY A C 1
ATOM 835 O O . GLY A 1 115 ? -1.503 4.960 -1.220 1.00 98.19 115 GLY A O 1
ATOM 836 N N . LEU A 1 116 ? -2.500 4.732 -3.214 1.00 98.19 116 LEU A N 1
ATOM 837 C CA . LEU A 1 116 ? -3.864 4.810 -2.677 1.00 98.19 116 LEU A CA 1
ATOM 838 C C . LEU A 1 116 ? -4.127 3.690 -1.664 1.00 98.19 116 LEU A C 1
ATOM 840 O O . LEU A 1 116 ? -4.555 3.979 -0.545 1.00 98.19 116 LEU A O 1
ATOM 844 N N . ALA A 1 117 ? -3.827 2.438 -2.012 1.00 97.69 117 ALA A N 1
ATOM 845 C CA . ALA A 1 117 ? -3.999 1.303 -1.109 1.00 97.69 117 ALA A CA 1
ATOM 846 C C . ALA A 1 117 ? -3.140 1.432 0.157 1.00 97.69 117 ALA A C 1
ATOM 848 O O . ALA A 1 117 ? -3.633 1.249 1.273 1.00 97.69 117 ALA A O 1
ATOM 849 N N . TYR A 1 118 ? -1.870 1.809 -0.008 1.00 97.31 118 TYR A N 1
ATOM 850 C CA . TYR A 1 118 ? -0.956 2.055 1.101 1.00 97.31 118 TYR A CA 1
ATOM 851 C C . TYR A 1 118 ? -1.432 3.204 1.985 1.00 97.31 118 TYR A C 1
ATOM 853 O O . TYR A 1 118 ? -1.225 3.153 3.184 1.00 97.31 118 TYR A O 1
ATOM 861 N N . GLY A 1 119 ? -2.094 4.229 1.450 1.00 96.69 119 GLY A N 1
ATOM 862 C CA . GLY A 1 119 ? -2.671 5.310 2.249 1.00 96.69 119 GLY A CA 1
ATOM 863 C C . GLY A 1 119 ? -3.834 4.855 3.134 1.00 96.69 119 GLY A C 1
ATOM 864 O O . GLY A 1 119 ? -3.939 5.295 4.278 1.00 96.69 119 GLY A O 1
ATOM 865 N N . THR A 1 120 ? -4.661 3.929 2.645 1.00 94.56 120 THR A N 1
ATOM 866 C CA . THR A 1 120 ? -5.898 3.489 3.308 1.00 94.56 120 THR A CA 1
ATOM 867 C C . THR A 1 120 ? -5.658 2.820 4.664 1.00 94.56 120 THR A C 1
ATOM 869 O O . THR A 1 120 ? -6.420 3.028 5.608 1.00 94.56 120 THR A O 1
ATOM 872 N N . ILE A 1 121 ? -4.590 2.031 4.792 1.00 94.00 121 ILE A N 1
ATOM 873 C CA . ILE A 1 121 ? -4.304 1.240 5.999 1.00 94.00 121 ILE A CA 1
ATOM 874 C C . ILE A 1 121 ? -4.058 2.094 7.251 1.00 94.00 121 ILE A C 1
ATOM 876 O O . ILE A 1 121 ? -4.457 1.700 8.340 1.00 94.00 121 ILE A O 1
ATOM 880 N N . TRP A 1 122 ? -3.417 3.255 7.113 1.00 94.25 122 TRP A N 1
ATOM 881 C CA . TRP A 1 122 ? -2.905 4.043 8.237 1.00 94.25 122 TRP A CA 1
ATOM 882 C C . TRP A 1 122 ? -3.995 4.573 9.172 1.00 94.25 122 TRP A C 1
ATOM 884 O O . TRP A 1 122 ? -3.952 4.255 10.362 1.00 94.25 122 TRP A O 1
ATOM 894 N N . PRO A 1 123 ? -5.001 5.327 8.683 1.00 94.19 123 PRO A N 1
ATOM 895 C CA . PRO A 1 123 ? -6.105 5.749 9.537 1.00 94.19 123 PRO A CA 1
ATOM 896 C C . PRO A 1 123 ? -6.903 4.542 10.040 1.00 94.19 123 PRO A C 1
ATOM 898 O O . PRO A 1 123 ? -7.252 4.485 11.215 1.00 94.19 123 PRO A O 1
ATOM 901 N N . LEU A 1 124 ? -7.141 3.542 9.184 1.00 91.50 124 LEU A N 1
ATOM 902 C CA . LEU A 1 124 ? -7.905 2.349 9.550 1.00 91.50 124 LEU A CA 1
ATOM 903 C C . LEU A 1 124 ? -7.256 1.557 10.681 1.00 91.50 124 LEU A C 1
ATOM 905 O O . LEU A 1 124 ? -7.963 1.049 11.543 1.00 91.50 124 LEU A O 1
ATOM 909 N N . MET A 1 125 ? -5.929 1.454 10.702 1.00 92.19 125 MET A N 1
ATOM 910 C CA . MET A 1 125 ? -5.205 0.745 11.750 1.00 92.19 125 MET A CA 1
ATOM 911 C C . MET A 1 125 ? -5.415 1.417 13.107 1.00 92.19 125 MET A C 1
ATOM 913 O O . MET A 1 125 ? -5.770 0.734 14.063 1.00 92.19 125 MET A O 1
ATOM 917 N N . VAL A 1 126 ? -5.273 2.745 13.187 1.00 92.06 126 VAL A N 1
ATOM 918 C CA . VAL A 1 126 ? -5.523 3.504 14.427 1.00 92.06 126 VAL A CA 1
ATOM 919 C C . VAL A 1 126 ? -6.964 3.306 14.899 1.00 92.06 126 VAL A C 1
ATOM 921 O O . VAL A 1 126 ? -7.205 3.018 16.072 1.00 92.06 126 VAL A O 1
ATOM 924 N N . LEU A 1 127 ? -7.917 3.427 13.974 1.00 89.81 127 LEU A N 1
ATOM 925 C CA . LEU A 1 127 ? -9.345 3.311 14.249 1.00 89.81 127 LEU A CA 1
ATOM 926 C C . LEU A 1 127 ? -9.728 1.906 14.742 1.00 89.81 127 LEU A C 1
ATOM 928 O O . LEU A 1 127 ? -10.352 1.770 15.792 1.00 89.81 127 LEU A O 1
ATOM 932 N N . VAL A 1 128 ? -9.308 0.851 14.038 1.00 87.25 128 VAL A N 1
ATOM 933 C CA . VAL A 1 128 ? -9.620 -0.537 14.417 1.00 87.25 128 VAL A CA 1
ATOM 934 C C . VAL A 1 128 ? -8.927 -0.928 15.722 1.00 87.25 128 VAL A C 1
ATOM 936 O O . VAL A 1 128 ? -9.543 -1.587 16.556 1.00 87.25 128 VAL A O 1
ATOM 939 N N . VAL A 1 129 ? -7.675 -0.513 15.946 1.00 89.56 129 VAL A N 1
ATOM 940 C CA . VAL A 1 129 ? -6.999 -0.761 17.231 1.00 89.56 129 VAL A CA 1
ATOM 941 C C . VAL A 1 129 ? -7.761 -0.086 18.375 1.00 89.56 129 VAL A C 1
ATOM 943 O O . VAL A 1 129 ? -7.972 -0.717 19.409 1.00 89.56 129 VAL A O 1
ATOM 946 N N . GLY A 1 130 ? -8.220 1.154 18.180 1.00 88.56 130 GLY A N 1
ATOM 947 C CA . GLY A 1 130 ? -9.009 1.884 19.173 1.00 88.56 130 GLY A CA 1
ATOM 948 C C . GLY A 1 130 ? -10.363 1.249 19.487 1.00 88.56 130 GLY A C 1
ATOM 949 O O . GLY A 1 130 ? -10.781 1.280 20.644 1.00 88.56 130 GLY A O 1
ATOM 950 N N . ASP A 1 131 ? -11.021 0.644 18.496 1.00 84.44 131 ASP A N 1
ATOM 951 C CA . ASP A 1 131 ? -12.284 -0.075 18.705 1.00 84.44 131 ASP A CA 1
ATOM 952 C C . ASP A 1 131 ? -12.081 -1.400 19.443 1.00 84.44 131 ASP A C 1
ATOM 954 O O . ASP A 1 131 ? -12.861 -1.740 20.328 1.00 84.44 131 ASP A O 1
ATOM 958 N N . VAL A 1 132 ? -11.043 -2.157 19.073 1.00 84.94 132 VAL A N 1
ATOM 959 C CA . VAL A 1 132 ? -10.828 -3.526 19.566 1.00 84.94 132 VAL A CA 1
ATOM 960 C C . VAL A 1 132 ? -10.186 -3.540 20.949 1.00 84.94 132 VAL A C 1
ATOM 962 O O . VAL A 1 132 ? -10.611 -4.294 21.821 1.00 84.94 132 VAL A O 1
ATOM 965 N N . PHE A 1 133 ? -9.150 -2.729 21.156 1.00 86.56 133 PHE A N 1
ATOM 966 C CA . PHE A 1 133 ? -8.363 -2.734 22.393 1.00 86.56 133 PHE A CA 1
ATOM 967 C C . PHE A 1 133 ? -8.755 -1.606 23.352 1.00 86.56 133 PHE A C 1
ATOM 969 O O . PHE A 1 133 ? -8.246 -1.528 24.471 1.00 86.56 133 PHE A O 1
ATOM 976 N N . GLY A 1 134 ? -9.675 -0.739 22.930 1.00 86.44 134 GLY A N 1
ATOM 977 C CA . GLY A 1 134 ? -10.038 0.458 23.666 1.00 86.44 134 GLY A CA 1
ATOM 978 C C . GLY A 1 134 ? -8.963 1.542 23.587 1.00 86.44 134 GLY A C 1
ATOM 979 O O . GLY A 1 134 ? -7.949 1.443 22.897 1.00 86.44 134 GLY A O 1
ATOM 980 N N . LYS A 1 135 ? -9.211 2.641 24.303 1.00 89.31 135 LYS A N 1
ATOM 981 C CA . LYS A 1 135 ? -8.384 3.856 24.217 1.00 89.31 135 LYS A CA 1
ATOM 982 C C . LYS A 1 135 ? -7.225 3.871 25.220 1.00 89.31 135 LYS A C 1
ATOM 984 O O . LYS A 1 135 ? -6.279 4.642 25.061 1.00 89.31 135 LYS A O 1
ATOM 989 N N . THR A 1 136 ? -7.277 3.022 26.244 1.00 89.81 136 THR A N 1
ATOM 990 C CA . THR A 1 136 ? -6.224 2.905 27.258 1.00 89.81 136 THR A CA 1
ATOM 991 C C . THR A 1 136 ? -4.977 2.290 26.622 1.00 89.81 136 THR A C 1
ATOM 993 O O . THR A 1 136 ? -5.024 1.167 26.139 1.00 89.81 136 THR A O 1
ATOM 996 N N . ASN A 1 137 ? -3.860 3.024 26.609 1.00 91.56 137 ASN A N 1
ATOM 997 C CA . ASN A 1 137 ? -2.613 2.656 25.916 1.00 91.56 137 ASN A CA 1
ATOM 998 C C . ASN A 1 137 ? -2.718 2.534 24.382 1.00 91.56 137 ASN A C 1
ATOM 1000 O O . ASN A 1 137 ? -1.883 1.869 23.765 1.00 91.56 137 ASN A O 1
ATOM 1004 N N . LEU A 1 138 ? -3.683 3.218 23.751 1.00 92.62 138 LEU A N 1
ATOM 1005 C CA . LEU A 1 138 ? -3.895 3.171 22.297 1.00 92.62 138 LEU A CA 1
ATOM 1006 C C . LEU A 1 138 ? -2.610 3.410 21.495 1.00 92.62 138 LEU A C 1
ATOM 1008 O O . LEU A 1 138 ? -2.319 2.658 20.572 1.00 92.62 138 LEU A O 1
ATOM 1012 N N . GLY A 1 139 ? -1.817 4.419 21.870 1.00 92.44 139 GLY A N 1
ATOM 1013 C CA . GLY A 1 139 ? -0.572 4.745 21.171 1.00 92.44 139 GLY A CA 1
ATOM 1014 C C . GLY A 1 139 ? 0.437 3.593 21.168 1.00 92.44 139 GLY A C 1
ATOM 1015 O O . GLY A 1 139 ? 1.023 3.307 20.131 1.00 92.44 139 GLY A O 1
ATOM 1016 N N . ALA A 1 140 ? 0.597 2.887 22.292 1.00 94.94 140 ALA A N 1
ATOM 1017 C CA . ALA A 1 140 ? 1.533 1.767 22.391 1.00 94.94 140 ALA A CA 1
ATOM 1018 C C . ALA A 1 140 ? 1.078 0.570 21.545 1.00 94.94 140 ALA A C 1
ATOM 1020 O O . ALA A 1 140 ? 1.879 -0.016 20.819 1.00 94.94 140 ALA A O 1
ATOM 1021 N N . ILE A 1 141 ? -0.215 0.237 21.603 1.00 93.62 141 ILE A N 1
ATOM 1022 C CA . ILE A 1 141 ? -0.777 -0.877 20.832 1.00 93.62 141 ILE A CA 1
ATOM 1023 C C . ILE A 1 141 ? -0.725 -0.552 19.335 1.00 93.62 141 ILE A C 1
ATOM 1025 O O . ILE A 1 141 ? -0.268 -1.377 18.549 1.00 93.62 141 ILE A O 1
ATOM 1029 N N . TYR A 1 142 ? -1.114 0.664 18.939 1.00 93.50 142 TYR A N 1
ATOM 1030 C CA . TYR A 1 142 ? -1.005 1.129 17.557 1.00 93.50 142 TYR A CA 1
ATOM 1031 C C . TYR A 1 142 ? 0.435 1.035 17.044 1.00 93.50 142 TYR A C 1
ATOM 1033 O O . TYR A 1 142 ? 0.649 0.420 16.006 1.00 93.50 142 TYR A O 1
ATOM 1041 N N . LEU A 1 143 ? 1.417 1.572 17.779 1.00 95.62 143 LEU A N 1
ATOM 1042 C CA . LEU A 1 143 ? 2.823 1.543 17.361 1.00 95.62 143 LEU A CA 1
ATOM 1043 C C . LEU A 1 143 ? 3.367 0.118 17.239 1.00 95.62 143 LEU A C 1
ATOM 1045 O O . LEU A 1 143 ? 4.194 -0.148 16.368 1.00 95.62 143 LEU A O 1
ATOM 1049 N N . TRP A 1 144 ? 2.892 -0.810 18.073 1.00 95.38 144 TRP A N 1
ATOM 1050 C CA . TRP A 1 144 ? 3.231 -2.221 17.927 1.00 95.38 144 TRP A CA 1
ATOM 1051 C C . TRP A 1 144 ? 2.701 -2.789 16.606 1.00 95.38 144 TRP A C 1
ATOM 1053 O O . TRP A 1 144 ? 3.460 -3.428 15.877 1.00 95.38 144 TRP A O 1
ATOM 1063 N N . PHE A 1 145 ? 1.434 -2.533 16.261 1.00 94.50 145 PHE A N 1
ATOM 1064 C CA . PHE A 1 145 ? 0.859 -2.971 14.983 1.00 94.50 145 PHE A CA 1
ATOM 1065 C C . PHE A 1 145 ? 1.540 -2.297 13.790 1.00 94.50 145 PHE A C 1
ATOM 1067 O O . PHE A 1 145 ? 1.927 -2.990 12.854 1.00 94.50 145 PHE A O 1
ATOM 1074 N N . ASP A 1 146 ? 1.720 -0.982 13.839 1.00 94.75 146 ASP A N 1
ATOM 1075 C CA . ASP A 1 146 ? 2.401 -0.183 12.821 1.00 94.75 146 ASP A CA 1
ATOM 1076 C C . ASP A 1 146 ? 3.804 -0.748 12.550 1.00 94.75 146 ASP A C 1
ATOM 1078 O O . ASP A 1 146 ? 4.065 -1.319 11.488 1.00 94.75 146 ASP A O 1
ATOM 1082 N N . GLY A 1 147 ? 4.671 -0.731 13.564 1.00 95.00 147 GLY A N 1
ATOM 1083 C CA . GLY A 1 147 ? 6.057 -1.157 13.418 1.00 95.00 147 GLY A CA 1
ATOM 1084 C C . GLY A 1 147 ? 6.195 -2.616 12.984 1.00 95.00 147 GLY A C 1
ATOM 1085 O O . GLY A 1 147 ? 6.958 -2.913 12.066 1.00 95.00 147 GLY A O 1
ATOM 1086 N N . SER A 1 148 ? 5.449 -3.539 13.601 1.00 96.56 148 SER A N 1
ATOM 1087 C CA . SER A 1 148 ? 5.571 -4.969 13.280 1.00 96.56 148 SER A CA 1
ATOM 1088 C C . SER A 1 148 ? 5.039 -5.314 11.888 1.00 96.56 148 SER A C 1
ATOM 1090 O O . SER A 1 148 ? 5.687 -6.071 11.163 1.00 96.56 148 SER A O 1
ATOM 1092 N N . THR A 1 149 ? 3.901 -4.749 11.473 1.00 95.50 149 THR A N 1
ATOM 1093 C CA . THR A 1 149 ? 3.324 -5.033 10.150 1.00 95.50 149 THR A CA 1
ATOM 1094 C C . THR A 1 149 ? 4.166 -4.435 9.027 1.00 95.50 149 THR A C 1
ATOM 1096 O O . THR A 1 149 ? 4.387 -5.109 8.019 1.00 95.50 149 THR A O 1
ATOM 1099 N N . VAL A 1 150 ? 4.705 -3.227 9.215 1.00 95.81 150 VAL A N 1
ATOM 1100 C CA . VAL A 1 150 ? 5.609 -2.580 8.254 1.00 95.81 150 VAL A CA 1
ATOM 1101 C C . VAL A 1 150 ? 6.934 -3.325 8.164 1.00 95.81 150 VAL A C 1
ATOM 1103 O O . VAL A 1 150 ? 7.408 -3.581 7.054 1.00 95.81 150 VAL A O 1
ATOM 1106 N N . ALA A 1 151 ? 7.521 -3.710 9.301 1.00 96.31 151 ALA A N 1
ATOM 1107 C CA . ALA A 1 151 ? 8.776 -4.453 9.329 1.00 96.31 151 ALA A CA 1
ATOM 1108 C C . ALA A 1 151 ? 8.640 -5.799 8.609 1.00 96.31 151 ALA A C 1
ATOM 1110 O O . ALA A 1 151 ? 9.424 -6.096 7.708 1.00 96.31 151 ALA A O 1
ATOM 1111 N N . LEU A 1 152 ? 7.613 -6.585 8.948 1.00 97.31 152 LEU A N 1
ATOM 1112 C CA . LEU A 1 152 ? 7.372 -7.885 8.321 1.00 97.31 152 LEU A CA 1
ATOM 1113 C C . LEU A 1 152 ? 7.002 -7.750 6.842 1.00 97.31 152 LEU A C 1
ATOM 1115 O O . LEU A 1 152 ? 7.555 -8.471 6.016 1.00 97.31 152 LEU A O 1
ATOM 1119 N N . GLY A 1 153 ? 6.118 -6.816 6.485 1.00 95.38 153 GLY A N 1
ATOM 1120 C CA . GLY A 1 153 ? 5.729 -6.583 5.093 1.00 95.38 153 GLY A CA 1
ATOM 1121 C C . GLY A 1 153 ? 6.921 -6.173 4.228 1.00 95.38 153 GLY A C 1
ATOM 1122 O O . GLY A 1 153 ? 7.127 -6.720 3.146 1.00 95.38 153 GLY A O 1
ATOM 1123 N N . THR A 1 154 ? 7.762 -5.270 4.734 1.00 95.31 154 THR A N 1
ATOM 1124 C CA . THR A 1 154 ? 8.977 -4.828 4.038 1.00 95.31 154 THR A CA 1
ATOM 1125 C C . THR A 1 154 ? 9.995 -5.953 3.917 1.00 95.31 154 THR A C 1
ATOM 1127 O O . THR A 1 154 ? 10.540 -6.178 2.839 1.00 95.31 154 THR A O 1
ATOM 1130 N N . LEU A 1 155 ? 10.246 -6.690 4.998 1.00 96.25 155 LEU A N 1
ATOM 1131 C CA . LEU A 1 155 ? 11.206 -7.785 4.976 1.00 96.25 155 LEU A CA 1
ATOM 1132 C C . LEU A 1 155 ? 10.768 -8.886 4.005 1.00 96.25 155 LEU A C 1
ATOM 1134 O O . LEU A 1 155 ? 11.552 -9.284 3.150 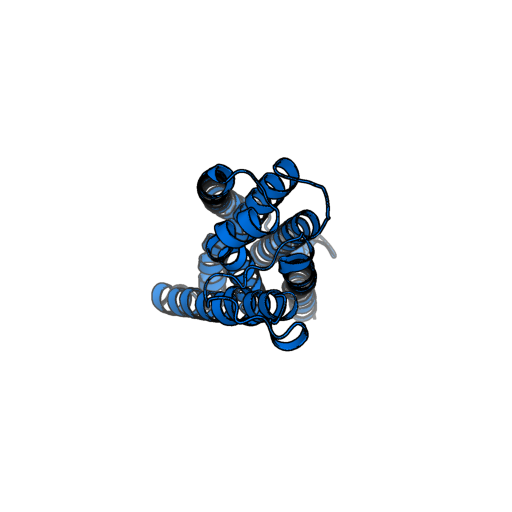1.00 96.25 155 LEU A O 1
ATOM 1138 N N . LEU A 1 156 ? 9.523 -9.351 4.104 1.00 96.12 156 LEU A N 1
ATOM 1139 C CA . LEU A 1 156 ? 9.046 -10.502 3.340 1.00 96.12 156 LEU A CA 1
ATOM 1140 C C . LEU A 1 156 ? 8.774 -10.160 1.871 1.00 96.12 156 LEU A C 1
ATOM 1142 O O . LEU A 1 156 ? 9.206 -10.898 0.991 1.00 96.12 156 LEU A O 1
ATOM 1146 N N . ILE A 1 157 ? 8.080 -9.052 1.595 1.00 93.56 157 ILE A N 1
ATOM 1147 C CA . ILE A 1 157 ? 7.633 -8.703 0.236 1.00 93.56 157 ILE A CA 1
ATOM 1148 C C . ILE A 1 157 ? 8.669 -7.819 -0.460 1.00 93.56 157 ILE A C 1
ATOM 1150 O O . ILE A 1 157 ? 9.158 -8.149 -1.539 1.00 93.56 157 ILE A O 1
ATOM 1154 N N . SER A 1 158 ? 9.025 -6.690 0.158 1.00 91.19 158 SER A N 1
ATOM 1155 C CA . SER A 1 158 ? 9.903 -5.703 -0.478 1.00 91.19 158 SER A CA 1
ATOM 1156 C C . SER A 1 158 ? 11.349 -6.178 -0.588 1.00 91.19 158 SER A C 1
ATOM 1158 O O . SER A 1 158 ? 12.005 -5.854 -1.574 1.00 91.19 158 SER A O 1
ATOM 1160 N N . LYS A 1 159 ? 11.860 -6.939 0.384 1.00 91.31 159 LYS A N 1
ATOM 1161 C CA . LYS A 1 159 ? 13.245 -7.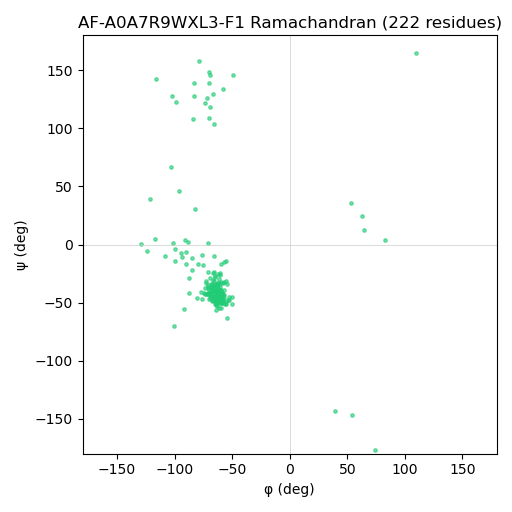425 0.374 1.00 91.31 159 LYS A CA 1
ATOM 1162 C C . LYS A 1 159 ? 13.341 -8.873 -0.080 1.00 91.31 159 LYS A C 1
ATOM 1164 O O . LYS A 1 159 ? 13.833 -9.109 -1.173 1.00 91.31 159 LYS A O 1
ATOM 1169 N N . MET A 1 160 ? 12.877 -9.830 0.718 1.00 91.62 160 MET A N 1
ATOM 1170 C CA . MET A 1 160 ? 13.103 -11.251 0.444 1.00 91.62 160 MET A CA 1
ATOM 1171 C C . MET A 1 160 ? 12.488 -11.683 -0.886 1.00 91.62 160 MET A C 1
ATOM 1173 O O . MET A 1 160 ? 13.210 -12.188 -1.737 1.00 91.62 160 MET A O 1
ATOM 1177 N N . LEU A 1 161 ? 11.190 -11.445 -1.094 1.00 91.75 161 LEU A N 1
ATOM 1178 C CA . LEU A 1 161 ? 10.507 -11.845 -2.324 1.00 91.75 161 LEU A CA 1
ATOM 1179 C C . LEU A 1 161 ? 11.071 -11.124 -3.555 1.00 91.75 161 LEU A C 1
ATOM 1181 O O . LEU A 1 161 ? 11.441 -11.783 -4.524 1.00 91.75 161 LEU A O 1
ATOM 1185 N N . SER A 1 162 ? 11.148 -9.788 -3.517 1.00 90.25 162 SER A N 1
ATOM 1186 C CA . SER A 1 162 ? 11.575 -9.013 -4.689 1.00 90.25 162 SER A CA 1
ATOM 1187 C C . SER A 1 162 ? 13.016 -9.313 -5.094 1.00 90.25 162 SER A C 1
ATOM 1189 O O . SER A 1 162 ? 13.281 -9.501 -6.276 1.00 90.25 162 SER A O 1
ATOM 1191 N N . GLN A 1 163 ? 13.937 -9.400 -4.127 1.00 87.38 163 GLN A N 1
ATOM 1192 C CA . GLN A 1 163 ? 15.352 -9.631 -4.407 1.00 87.38 163 GLN A CA 1
ATOM 1193 C C . GLN A 1 163 ? 15.601 -11.074 -4.827 1.00 87.38 163 GLN A C 1
ATOM 1195 O O . GLN A 1 163 ? 16.396 -11.297 -5.728 1.00 87.38 163 GLN A O 1
ATOM 1200 N N . TYR A 1 164 ? 14.903 -12.042 -4.225 1.00 89.00 164 TYR A N 1
ATOM 1201 C CA . TYR A 1 164 ? 15.009 -13.441 -4.632 1.00 89.00 164 TYR A CA 1
ATOM 1202 C C . TYR A 1 164 ? 14.618 -13.627 -6.101 1.00 89.00 164 TYR A C 1
ATOM 1204 O O . TYR A 1 164 ? 15.367 -14.225 -6.865 1.00 89.00 164 TYR A O 1
ATOM 1212 N N . ILE A 1 165 ? 13.476 -13.067 -6.512 1.00 88.88 165 ILE A N 1
ATOM 1213 C CA . ILE A 1 165 ? 12.999 -13.166 -7.899 1.00 88.88 165 ILE A CA 1
ATOM 1214 C C . ILE A 1 165 ? 13.900 -12.378 -8.848 1.00 88.88 165 ILE A C 1
ATOM 1216 O O . ILE A 1 165 ? 14.209 -12.867 -9.934 1.00 88.88 165 ILE A O 1
ATOM 1220 N N . TYR A 1 166 ? 14.333 -11.185 -8.438 1.00 86.25 166 TYR A N 1
ATOM 1221 C CA . TYR A 1 166 ? 15.252 -10.373 -9.225 1.00 86.25 166 TYR A CA 1
ATOM 1222 C C . TYR A 1 166 ? 16.556 -11.132 -9.491 1.00 86.25 166 TYR A C 1
ATOM 1224 O O . TYR A 1 166 ? 16.972 -11.222 -10.640 1.00 86.25 166 TYR A O 1
ATOM 1232 N N . GLU A 1 167 ? 17.150 -11.746 -8.462 1.00 85.38 167 GLU A N 1
ATOM 1233 C CA . GLU A 1 167 ? 18.377 -12.539 -8.579 1.00 85.38 167 GLU A CA 1
ATOM 1234 C C . GLU A 1 167 ? 18.219 -13.726 -9.532 1.00 85.38 167 GLU A C 1
ATOM 1236 O O . GLU A 1 167 ? 19.102 -13.971 -10.344 1.00 85.38 167 GLU A O 1
ATOM 1241 N N . GLN A 1 168 ? 17.076 -14.416 -9.500 1.00 84.06 168 GLN A N 1
ATOM 1242 C CA . GLN A 1 168 ? 16.811 -15.556 -10.386 1.00 84.06 168 GLN A CA 1
ATOM 1243 C C . GLN A 1 168 ? 16.798 -15.206 -11.878 1.00 84.06 168 GLN A C 1
ATOM 1245 O O . GLN A 1 168 ? 17.029 -16.087 -12.703 1.00 84.06 168 GLN A O 1
ATOM 1250 N N . HIS A 1 169 ? 16.504 -13.952 -12.223 1.00 81.88 169 HIS A N 1
ATOM 1251 C CA . HIS A 1 169 ? 16.456 -13.480 -13.608 1.00 81.88 169 HIS A CA 1
ATOM 1252 C C . HIS A 1 169 ? 17.717 -12.696 -14.002 1.00 81.88 169 HIS A C 1
ATOM 1254 O O . HIS A 1 169 ? 17.828 -12.233 -15.138 1.00 81.88 169 HIS A O 1
ATOM 1260 N N . ARG A 1 170 ? 18.693 -12.550 -13.094 1.00 75.12 170 ARG A N 1
ATOM 1261 C CA . ARG A 1 170 ? 20.011 -12.012 -13.447 1.00 75.12 170 ARG A CA 1
ATOM 1262 C C . ARG A 1 170 ? 20.751 -13.040 -14.297 1.00 75.12 170 ARG A C 1
ATOM 1264 O O . ARG A 1 170 ? 20.744 -14.236 -14.016 1.00 75.12 170 ARG A O 1
ATOM 1271 N N . VAL A 1 171 ? 21.434 -12.567 -15.335 1.00 61.56 171 VAL A N 1
ATOM 1272 C CA . VAL A 1 171 ? 22.346 -13.410 -16.113 1.00 61.56 171 VAL A CA 1
ATOM 1273 C C . VAL A 1 171 ? 23.561 -13.722 -15.238 1.00 61.56 171 VAL A C 1
ATOM 1275 O O . VAL A 1 171 ? 24.373 -12.840 -14.967 1.00 61.56 171 VAL A O 1
ATOM 1278 N N . HIS A 1 172 ? 23.686 -14.970 -14.780 1.00 54.50 172 HIS A N 1
ATOM 1279 C CA . HIS A 1 172 ? 24.885 -15.427 -14.080 1.00 54.50 172 HIS A CA 1
ATOM 1280 C C . HIS A 1 172 ? 26.057 -15.572 -15.081 1.00 54.50 172 HIS A C 1
ATOM 1282 O O . HIS A 1 172 ? 25.911 -16.288 -16.081 1.00 54.50 172 HIS A O 1
ATOM 1288 N N . PRO A 1 173 ? 27.223 -14.939 -14.832 1.00 50.44 173 PRO A N 1
ATOM 1289 C CA . PRO A 1 173 ? 28.407 -15.013 -15.706 1.00 50.44 173 PRO A CA 1
ATOM 1290 C C . PRO A 1 173 ? 28.966 -16.435 -15.909 1.00 50.44 173 PRO A C 1
ATOM 1292 O O . PRO A 1 173 ? 29.715 -16.700 -16.849 1.00 50.44 173 PRO 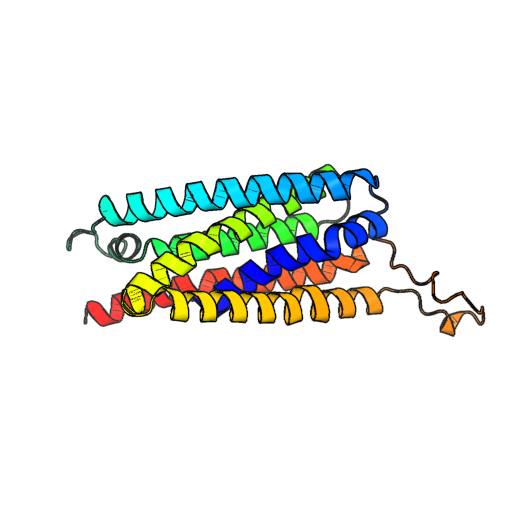A O 1
ATOM 1295 N N . ASP A 1 174 ? 28.581 -17.372 -15.046 1.00 49.38 174 ASP A N 1
ATOM 1296 C CA . ASP A 1 174 ? 29.138 -18.724 -14.936 1.00 49.38 174 ASP A CA 1
ATOM 1297 C C . ASP A 1 174 ? 28.871 -19.613 -16.167 1.00 49.38 174 ASP A C 1
ATOM 1299 O O . ASP A 1 174 ? 29.454 -20.687 -16.305 1.00 49.38 174 ASP A O 1
ATOM 1303 N N . SER A 1 175 ? 28.013 -19.167 -17.090 1.00 50.62 175 SER A N 1
ATOM 1304 C CA . SER A 1 175 ? 27.685 -19.878 -18.333 1.00 50.62 175 SER A CA 1
ATOM 1305 C C . SER A 1 175 ? 28.512 -19.446 -19.554 1.00 50.62 175 SER A C 1
ATOM 1307 O O . SER A 1 175 ? 28.431 -20.100 -20.594 1.00 50.62 175 SER A O 1
ATOM 1309 N N . SER A 1 176 ? 29.332 -18.391 -19.453 1.00 47.62 176 SER A N 1
ATOM 1310 C CA . SER A 1 176 ? 30.077 -17.837 -20.600 1.00 47.62 176 SER A CA 1
ATOM 1311 C C . SER A 1 176 ? 31.581 -17.638 -20.378 1.00 47.62 176 SER A C 1
ATOM 1313 O O . SER A 1 176 ? 32.275 -17.222 -21.304 1.00 47.62 176 SER A O 1
ATOM 1315 N N . GLY A 1 177 ? 32.128 -17.971 -19.203 1.00 46.06 177 GLY A N 1
ATOM 1316 C CA . GLY A 1 177 ? 33.578 -17.908 -18.953 1.00 46.06 177 GLY A CA 1
ATOM 1317 C C . GLY A 1 177 ? 34.179 -16.496 -19.022 1.00 46.06 177 GLY A C 1
ATOM 1318 O O . GLY A 1 177 ? 35.400 -16.352 -19.057 1.00 46.06 177 GLY A O 1
ATOM 1319 N N . ALA A 1 178 ? 33.343 -15.457 -19.034 1.00 48.78 178 ALA A N 1
ATOM 1320 C CA . ALA A 1 178 ? 33.769 -14.068 -19.009 1.00 48.78 178 ALA A CA 1
ATOM 1321 C C . ALA A 1 178 ? 33.678 -13.532 -17.576 1.00 48.78 178 ALA A C 1
ATOM 1323 O O . ALA A 1 178 ? 32.614 -13.548 -16.960 1.00 48.78 178 ALA A O 1
ATOM 1324 N N . ILE A 1 179 ? 34.807 -13.051 -17.050 1.00 49.91 179 ILE A N 1
ATOM 1325 C CA . ILE A 1 179 ? 34.851 -12.271 -15.811 1.00 49.91 179 ILE A CA 1
ATOM 1326 C C . ILE A 1 179 ? 34.114 -10.965 -16.101 1.00 49.91 179 ILE A C 1
ATOM 1328 O O . ILE A 1 179 ? 34.638 -10.103 -16.802 1.00 49.91 179 ILE A O 1
ATOM 1332 N N . ALA A 1 180 ? 32.887 -10.853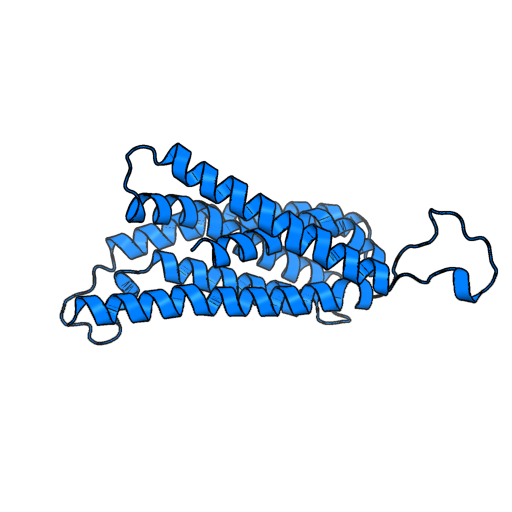 -15.609 1.00 46.81 180 ALA A N 1
ATOM 1333 C CA . ALA A 1 180 ? 32.133 -9.617 -15.652 1.00 46.81 180 ALA A CA 1
ATOM 1334 C C . ALA A 1 180 ? 32.194 -8.978 -14.261 1.00 46.81 180 ALA A C 1
ATOM 1336 O O . ALA A 1 180 ? 31.944 -9.642 -13.252 1.00 46.81 180 ALA A O 1
ATOM 1337 N N . ASP A 1 181 ? 32.583 -7.705 -14.218 1.00 44.09 181 ASP A N 1
ATOM 1338 C CA . ASP A 1 181 ? 32.690 -6.905 -13.003 1.00 44.09 181 ASP A CA 1
ATOM 1339 C C . ASP A 1 181 ? 31.416 -7.007 -12.155 1.00 44.09 181 ASP A C 1
ATOM 1341 O O . ASP A 1 181 ? 30.304 -7.095 -12.684 1.00 44.09 181 ASP A O 1
ATOM 1345 N N . ALA A 1 182 ? 31.565 -6.960 -10.830 1.00 49.31 182 ALA A N 1
ATOM 1346 C CA . ALA A 1 182 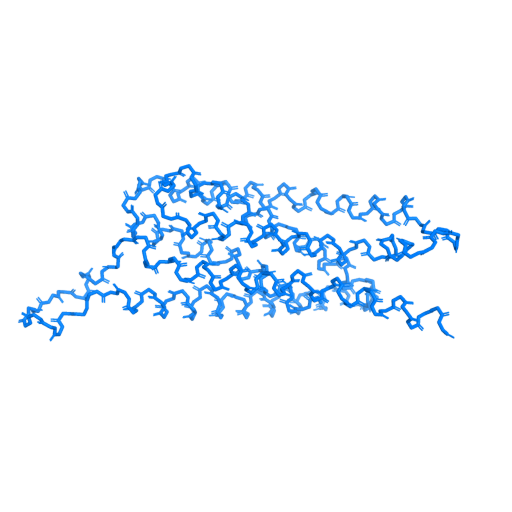? 30.468 -7.078 -9.863 1.00 49.31 182 ALA A CA 1
ATOM 1347 C C . ALA A 1 182 ? 29.325 -6.050 -10.066 1.00 49.31 182 ALA A C 1
ATOM 1349 O O . ALA A 1 182 ? 28.233 -6.244 -9.536 1.00 49.31 182 ALA A O 1
ATOM 1350 N N . GLU A 1 183 ? 29.548 -4.998 -10.865 1.00 45.91 183 GLU A N 1
ATOM 1351 C CA . GLU A 1 183 ? 28.559 -3.988 -11.278 1.00 45.91 183 GLU A CA 1
ATOM 1352 C C . GLU A 1 183 ? 27.706 -4.369 -12.508 1.00 45.91 183 GLU A C 1
ATOM 1354 O O . GLU A 1 183 ? 26.702 -3.717 -12.771 1.00 45.91 183 GLU A O 1
ATOM 1359 N N . SER A 1 184 ? 28.047 -5.424 -13.256 1.00 48.69 184 SER A N 1
ATOM 1360 C CA . SER A 1 184 ? 27.418 -5.765 -14.555 1.00 48.69 184 SER A CA 1
ATOM 1361 C C . SER A 1 184 ? 26.207 -6.705 -14.480 1.00 48.69 184 SER A C 1
ATOM 1363 O O . SER A 1 184 ? 25.659 -7.126 -15.496 1.00 48.69 184 SER A O 1
ATOM 1365 N N . SER A 1 185 ? 25.776 -7.060 -13.276 1.00 59.50 185 SER A N 1
ATOM 1366 C CA . SER A 1 185 ? 24.754 -8.079 -13.045 1.00 59.50 185 SER A CA 1
ATOM 1367 C C . SER A 1 185 ? 23.366 -7.45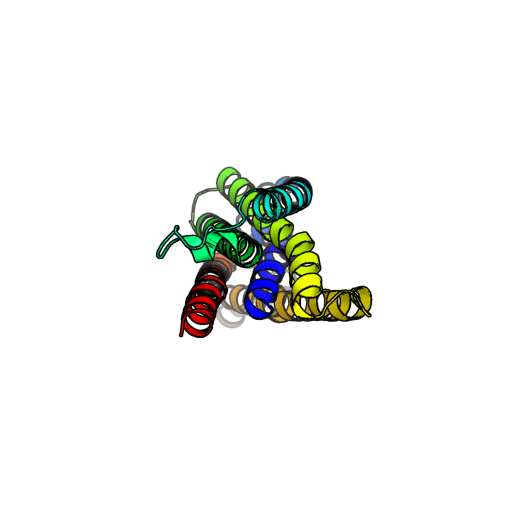5 -12.869 1.00 59.50 185 SER A C 1
ATOM 1369 O O . SER A 1 185 ? 22.653 -7.773 -11.932 1.00 59.50 185 SER A O 1
ATOM 1371 N N . THR A 1 186 ? 22.948 -6.522 -13.710 1.00 70.69 186 THR A N 1
ATOM 1372 C CA . THR A 1 186 ? 21.596 -5.938 -13.639 1.00 70.69 186 THR A CA 1
ATOM 1373 C C . THR A 1 186 ? 20.595 -6.840 -14.369 1.00 70.69 186 THR A C 1
ATOM 1375 O O . THR A 1 186 ? 20.909 -7.398 -15.419 1.00 70.69 186 THR A O 1
ATOM 1378 N N . CYS A 1 187 ? 19.393 -7.026 -13.815 1.00 82.25 187 CYS A N 1
ATOM 1379 C CA . CYS A 1 187 ? 18.326 -7.739 -14.514 1.00 82.25 187 CYS A CA 1
ATOM 1380 C C . CYS A 1 187 ? 17.620 -6.766 -15.462 1.00 82.25 187 CYS A C 1
ATOM 1382 O O . CYS A 1 187 ? 17.172 -5.699 -15.035 1.00 82.25 187 CYS A O 1
ATOM 1384 N N . PHE A 1 188 ? 17.500 -7.150 -16.731 1.00 84.62 188 PHE A N 1
ATOM 1385 C CA . PHE A 1 188 ? 16.807 -6.375 -17.755 1.00 84.62 188 PHE A CA 1
ATOM 1386 C C . PHE A 1 188 ? 15.594 -7.135 -18.280 1.00 84.62 188 PHE A C 1
ATOM 1388 O O . PHE A 1 188 ? 15.641 -8.345 -18.486 1.00 84.62 188 PHE A O 1
ATOM 1395 N N . GLY A 1 189 ? 14.521 -6.397 -18.545 1.00 83.38 189 GLY A N 1
ATOM 1396 C CA . GLY A 1 189 ? 13.250 -6.929 -19.008 1.00 83.38 189 GLY A CA 1
ATOM 1397 C C . GLY A 1 189 ? 12.152 -6.846 -17.952 1.00 83.38 189 GLY A C 1
ATOM 1398 O O . GLY A 1 189 ? 12.373 -6.618 -16.763 1.00 83.38 189 GLY A O 1
ATOM 1399 N N . GLU A 1 190 ? 10.917 -7.024 -18.407 1.00 82.62 190 GLU A N 1
ATOM 1400 C CA . GLU A 1 190 ? 9.738 -6.932 -17.542 1.00 82.62 190 GLU A CA 1
ATOM 1401 C C . GLU A 1 190 ? 9.635 -8.126 -16.577 1.00 82.62 190 GLU A C 1
ATOM 1403 O O . GLU A 1 190 ? 9.078 -7.987 -15.485 1.00 82.62 190 GLU A O 1
ATOM 1408 N N . GLU A 1 191 ? 10.256 -9.257 -16.929 1.00 84.81 191 GLU A N 1
ATOM 1409 C CA . GLU A 1 191 ? 10.279 -10.502 -16.150 1.00 84.81 191 GLU A CA 1
ATOM 1410 C C . GLU A 1 191 ? 10.941 -10.336 -14.769 1.00 84.81 191 GLU A C 1
ATOM 1412 O O . GLU A 1 191 ? 10.493 -10.955 -13.803 1.00 84.81 191 GLU A O 1
ATOM 1417 N N . CYS A 1 192 ? 11.899 -9.407 -14.628 1.00 86.75 192 CYS A N 1
ATOM 1418 C CA . CYS A 1 192 ? 12.653 -9.152 -13.390 1.00 86.75 192 CYS A CA 1
ATOM 1419 C C . CYS A 1 192 ? 11.769 -8.877 -12.162 1.00 86.75 192 CYS A C 1
ATOM 1421 O O . CYS A 1 192 ? 12.116 -9.233 -11.037 1.00 86.75 192 CYS A O 1
ATOM 1423 N N . PHE A 1 193 ? 10.619 -8.226 -12.370 1.00 91.25 193 PHE A N 1
ATOM 1424 C CA . PHE A 1 193 ? 9.660 -7.897 -11.309 1.00 91.25 193 PHE A CA 1
ATOM 1425 C C . PHE A 1 193 ? 8.253 -8.433 -11.576 1.00 91.25 193 PHE A C 1
ATOM 1427 O O . PHE A 1 193 ? 7.389 -8.328 -10.701 1.00 91.25 193 PHE A O 1
ATOM 1434 N N . GLN A 1 194 ? 7.997 -9.021 -12.747 1.00 93.00 194 GLN A N 1
ATOM 1435 C CA . GLN A 1 194 ? 6.673 -9.516 -13.111 1.00 93.00 194 GLN A CA 1
ATOM 1436 C C . GLN A 1 194 ? 6.161 -10.546 -12.099 1.00 93.00 194 GLN A C 1
ATOM 1438 O O . GLN A 1 194 ? 5.067 -10.379 -11.559 1.00 93.00 194 GLN A O 1
ATOM 1443 N N . MET A 1 195 ? 6.967 -11.561 -11.774 1.00 92.94 195 MET A N 1
ATOM 1444 C CA . MET A 1 195 ? 6.571 -12.580 -10.795 1.00 92.94 195 MET A CA 1
ATOM 1445 C C . MET A 1 195 ? 6.405 -12.005 -9.389 1.00 92.94 195 MET A C 1
ATOM 1447 O O . MET A 1 195 ? 5.452 -12.357 -8.693 1.00 92.94 195 MET A O 1
ATOM 1451 N N . THR A 1 196 ? 7.255 -11.053 -8.994 1.00 95.25 196 THR A N 1
ATOM 1452 C CA . THR A 1 196 ? 7.112 -10.329 -7.722 1.00 95.25 196 THR A CA 1
ATOM 1453 C C . THR A 1 196 ? 5.749 -9.646 -7.638 1.00 95.25 196 THR A C 1
ATOM 1455 O O . THR A 1 196 ? 5.051 -9.769 -6.628 1.00 95.25 196 THR A O 1
ATOM 1458 N N . HIS A 1 197 ? 5.327 -8.961 -8.702 1.00 96.81 197 HIS A N 1
ATOM 1459 C CA . HIS A 1 197 ? 4.024 -8.307 -8.758 1.00 96.81 197 HIS A CA 1
ATOM 1460 C C . HIS A 1 197 ? 2.862 -9.307 -8.786 1.00 96.81 197 HIS A C 1
ATOM 1462 O O . HIS A 1 197 ? 1.899 -9.107 -8.050 1.00 96.81 197 HIS A O 1
ATOM 1468 N N . ILE A 1 198 ? 2.955 -10.409 -9.537 1.00 97.25 198 ILE A N 1
ATOM 1469 C CA . ILE A 1 198 ? 1.912 -11.452 -9.565 1.00 97.25 198 ILE A CA 1
ATOM 1470 C C . ILE A 1 198 ? 1.712 -12.065 -8.175 1.00 97.25 198 ILE A C 1
ATOM 1472 O O . ILE A 1 198 ? 0.584 -12.137 -7.684 1.00 97.25 198 ILE A O 1
ATOM 1476 N N . ILE A 1 199 ? 2.796 -12.465 -7.508 1.00 97.00 199 ILE A N 1
ATOM 1477 C CA . ILE A 1 199 ? 2.728 -13.055 -6.166 1.00 97.00 199 ILE A CA 1
ATOM 1478 C C . ILE A 1 199 ? 2.163 -12.038 -5.173 1.00 97.00 199 ILE A C 1
ATOM 1480 O O . ILE A 1 199 ? 1.271 -12.370 -4.393 1.00 97.00 199 ILE A O 1
ATOM 1484 N N . THR A 1 200 ? 2.618 -10.784 -5.237 1.00 97.00 200 THR A N 1
ATOM 1485 C CA . THR A 1 200 ? 2.094 -9.719 -4.370 1.00 97.00 200 THR A CA 1
ATOM 1486 C C . THR A 1 200 ? 0.602 -9.483 -4.619 1.00 97.00 200 THR A C 1
ATOM 1488 O O . THR A 1 200 ? -0.155 -9.362 -3.660 1.00 97.00 200 THR A O 1
ATOM 1491 N N . ALA A 1 201 ? 0.140 -9.508 -5.873 1.00 97.69 201 ALA A N 1
ATOM 1492 C CA . ALA A 1 201 ? -1.278 -9.393 -6.201 1.00 97.69 201 ALA A CA 1
ATOM 1493 C C . ALA A 1 201 ? -2.106 -10.543 -5.604 1.00 97.69 201 ALA A C 1
ATOM 1495 O O . ALA A 1 201 ? -3.149 -10.291 -5.001 1.00 97.69 201 ALA A O 1
ATOM 1496 N N . ILE A 1 202 ? -1.628 -11.789 -5.705 1.00 97.38 202 ILE A N 1
ATOM 1497 C CA . ILE A 1 202 ? -2.290 -12.961 -5.106 1.00 97.38 202 ILE A CA 1
ATOM 1498 C C . ILE A 1 202 ? -2.383 -12.809 -3.583 1.00 97.38 202 ILE A C 1
ATOM 1500 O O . ILE A 1 202 ? -3.452 -13.024 -3.011 1.00 97.38 202 ILE A O 1
ATOM 1504 N N . LEU A 1 203 ? -1.303 -12.382 -2.923 1.00 96.81 203 LEU A N 1
ATOM 1505 C CA . LEU A 1 203 ? -1.314 -12.098 -1.486 1.00 96.81 203 LEU A CA 1
ATOM 1506 C C . LEU A 1 203 ? -2.309 -10.974 -1.144 1.00 96.81 203 LEU A C 1
ATOM 1508 O O . LEU A 1 203 ? -3.074 -11.075 -0.190 1.00 96.81 203 LEU A O 1
ATOM 1512 N N . CYS A 1 204 ? -2.377 -9.905 -1.934 1.00 96.00 204 CYS A N 1
ATOM 1513 C CA . CYS A 1 204 ? -3.368 -8.851 -1.720 1.00 96.00 204 CYS A CA 1
ATOM 1514 C C . CYS A 1 204 ? -4.815 -9.357 -1.897 1.00 96.00 204 CYS A C 1
ATOM 1516 O O . CYS A 1 204 ? -5.703 -8.938 -1.153 1.00 96.00 204 CYS A O 1
ATOM 1518 N N . LEU A 1 205 ? -5.068 -10.310 -2.799 1.00 95.38 205 LEU A N 1
ATOM 1519 C CA . LEU A 1 205 ? -6.384 -10.948 -2.932 1.00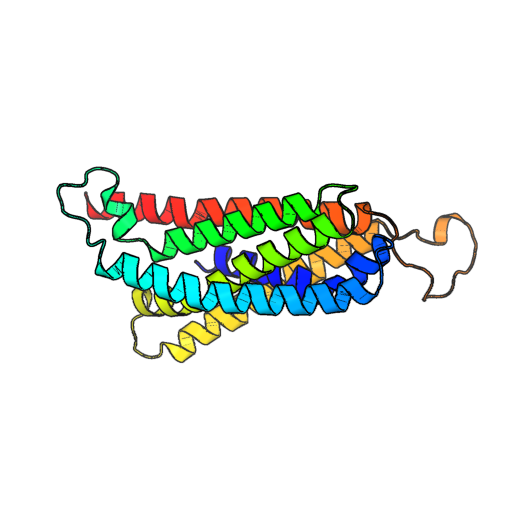 95.38 205 LEU A CA 1
ATOM 1520 C C . LEU A 1 205 ? -6.743 -11.806 -1.708 1.00 95.38 205 LEU A C 1
ATOM 1522 O O . LEU A 1 205 ? -7.887 -11.769 -1.252 1.00 95.38 205 LEU A O 1
ATOM 1526 N N . THR A 1 206 ? -5.794 -12.524 -1.101 1.00 94.38 206 THR A N 1
ATOM 1527 C CA . THR A 1 206 ? -6.065 -13.232 0.167 1.00 94.38 206 THR A CA 1
ATOM 1528 C C . THR A 1 206 ? -6.294 -12.244 1.320 1.00 94.38 206 THR A C 1
ATOM 1530 O O . THR A 1 206 ? -7.145 -12.473 2.188 1.00 94.38 206 THR A O 1
ATOM 1533 N N . ALA A 1 207 ? -5.606 -11.098 1.316 1.00 90.88 207 ALA A N 1
ATOM 1534 C CA . ALA A 1 207 ? -5.852 -10.000 2.252 1.00 90.88 207 ALA A CA 1
ATOM 1535 C C . ALA A 1 207 ? -7.231 -9.346 2.086 1.00 90.88 207 ALA A C 1
ATOM 1537 O O . ALA A 1 207 ? -7.743 -8.826 3.075 1.00 90.88 207 ALA A O 1
ATOM 1538 N N . PHE A 1 208 ? -7.825 -9.376 0.890 1.00 88.88 208 PHE A N 1
ATOM 1539 C CA . PHE A 1 208 ? -9.200 -8.928 0.639 1.00 88.88 208 PHE A CA 1
ATOM 1540 C C . PHE A 1 208 ? -10.230 -9.890 1.251 1.00 88.88 208 PHE A C 1
ATOM 1542 O O . PHE A 1 208 ? -11.185 -9.452 1.889 1.00 88.88 208 PHE A O 1
ATOM 1549 N N . VAL A 1 209 ? -10.016 -11.204 1.125 1.00 86.62 209 VAL A N 1
ATOM 1550 C CA . VAL A 1 209 ? -10.964 -12.219 1.622 1.00 86.62 209 VAL A CA 1
ATOM 1551 C C . VAL A 1 209 ? -10.990 -12.288 3.153 1.00 86.62 209 VAL A C 1
ATOM 1553 O O . VAL A 1 209 ? -12.048 -12.489 3.748 1.00 86.62 209 VAL A O 1
ATOM 1556 N N . THR A 1 210 ? -9.844 -12.124 3.819 1.00 81.94 210 THR A N 1
ATOM 1557 C CA . THR A 1 210 ? -9.732 -12.396 5.265 1.00 81.94 210 THR A CA 1
ATOM 1558 C C . THR A 1 210 ? -10.560 -11.471 6.178 1.00 81.94 210 THR A C 1
ATOM 1560 O O . THR A 1 210 ? -11.242 -12.005 7.056 1.00 81.94 210 THR A O 1
ATOM 1563 N N . PRO A 1 211 ? -10.582 -10.127 6.032 1.00 72.69 211 PRO A N 1
ATOM 1564 C CA . PRO A 1 211 ? -11.422 -9.264 6.860 1.00 72.69 211 PRO A CA 1
ATOM 1565 C C . PRO A 1 211 ? -12.899 -9.376 6.481 1.00 72.69 211 PRO A C 1
ATOM 1567 O O . PRO A 1 211 ? -13.746 -9.297 7.368 1.00 72.69 211 PRO A O 1
ATOM 1570 N N . PHE A 1 212 ? -13.201 -9.602 5.198 1.00 70.62 212 PHE A N 1
ATOM 1571 C CA . PHE A 1 212 ? -14.559 -9.836 4.711 1.00 70.62 212 PHE A CA 1
ATOM 1572 C C . PHE A 1 212 ? -15.180 -11.084 5.354 1.00 70.62 212 PHE A C 1
ATOM 1574 O O . PHE A 1 212 ? -16.268 -11.026 5.924 1.00 70.62 212 PHE A O 1
ATOM 1581 N N . GLU A 1 213 ? -14.458 -12.206 5.340 1.00 74.38 213 GLU A N 1
ATOM 1582 C CA . GLU A 1 213 ? -14.925 -13.458 5.937 1.00 74.38 213 GLU A CA 1
ATOM 1583 C C . GLU A 1 213 ? -15.025 -13.364 7.464 1.00 74.38 213 GLU A C 1
ATOM 1585 O O . GLU A 1 213 ? -15.967 -13.896 8.053 1.00 74.38 213 GLU A O 1
ATOM 1590 N N . LEU A 1 214 ? -14.093 -12.658 8.115 1.00 72.00 214 LEU A N 1
ATOM 1591 C CA . LEU A 1 214 ? -14.164 -12.417 9.555 1.00 72.00 214 LEU A CA 1
ATOM 1592 C C . LEU A 1 214 ? -15.417 -11.613 9.922 1.00 72.00 214 LEU A C 1
ATOM 1594 O O . LEU A 1 214 ? -16.161 -12.042 10.798 1.00 72.00 214 LEU A O 1
ATOM 1598 N N . ALA A 1 215 ? -15.693 -10.510 9.220 1.00 66.94 215 ALA A N 1
ATOM 1599 C CA . ALA A 1 215 ? -16.890 -9.700 9.450 1.00 66.94 215 ALA A CA 1
ATOM 1600 C C . ALA A 1 215 ? -18.177 -10.527 9.280 1.00 66.94 215 ALA A C 1
ATOM 1602 O O . ALA A 1 215 ? -19.075 -10.478 10.124 1.00 66.94 215 ALA A O 1
ATOM 1603 N N . ARG A 1 216 ? -18.227 -11.371 8.242 1.00 68.62 216 ARG A N 1
ATOM 1604 C CA . ARG A 1 216 ? -19.351 -12.281 7.992 1.00 68.62 216 ARG A CA 1
ATOM 1605 C C . ARG A 1 216 ? -19.544 -13.306 9.116 1.00 68.62 216 ARG A C 1
ATOM 1607 O O . ARG A 1 216 ? -20.678 -13.634 9.459 1.00 68.62 216 ARG A O 1
ATOM 1614 N N . ARG A 1 217 ? -18.456 -13.841 9.684 1.00 70.44 217 ARG A N 1
ATOM 1615 C CA . ARG A 1 217 ? -18.511 -14.817 10.789 1.00 70.44 217 ARG A CA 1
ATOM 1616 C C . ARG A 1 217 ? -18.898 -14.183 12.118 1.00 70.44 217 ARG A C 1
ATOM 1618 O O . ARG A 1 217 ? -19.710 -14.765 12.829 1.00 70.44 217 ARG A O 1
ATOM 1625 N N . THR A 1 218 ? -18.350 -13.013 12.436 1.00 67.69 218 THR A N 1
ATOM 1626 C CA . THR A 1 218 ? -18.673 -12.288 13.672 1.00 67.69 218 THR A CA 1
ATOM 1627 C C . THR A 1 218 ? -20.158 -11.950 13.741 1.00 67.69 218 THR A C 1
ATOM 1629 O O . THR A 1 218 ? -20.763 -12.122 14.791 1.00 67.69 218 THR A O 1
ATOM 1632 N N . HIS A 1 219 ? -20.774 -11.575 12.616 1.00 62.44 219 HIS A N 1
ATOM 1633 C CA . HIS A 1 219 ? -22.213 -11.326 12.567 1.00 62.44 219 HIS A CA 1
ATOM 1634 C C . HIS A 1 219 ? -23.045 -12.550 12.974 1.00 62.44 219 HIS A C 1
ATOM 1636 O O . HIS A 1 219 ? -23.903 -12.435 13.842 1.00 62.44 219 HIS A O 1
ATOM 1642 N N . LYS A 1 220 ? -22.744 -13.726 12.407 1.00 59.28 220 LYS A N 1
ATOM 1643 C CA . LYS A 1 220 ? -23.483 -14.966 12.701 1.00 59.28 220 LYS A CA 1
ATOM 1644 C C . LYS A 1 220 ? -23.484 -15.320 14.189 1.00 59.28 220 LYS A C 1
ATOM 1646 O O . LYS A 1 220 ? -24.496 -15.757 14.706 1.00 59.28 220 LYS A O 1
ATOM 1651 N N . HIS A 1 221 ? -22.363 -15.104 14.875 1.00 58.31 221 HIS A N 1
ATOM 1652 C CA . HIS A 1 221 ? -22.232 -15.413 16.303 1.00 58.31 221 HIS A CA 1
ATOM 1653 C C . HIS A 1 221 ? -22.945 -14.422 17.235 1.00 58.31 221 HIS A C 1
ATOM 1655 O O . HIS A 1 221 ? -23.130 -14.734 18.402 1.00 58.31 221 HIS A O 1
ATOM 1661 N N . CYS A 1 222 ? -23.291 -13.222 16.764 1.00 54.97 222 CYS A N 1
ATOM 1662 C CA . CYS A 1 222 ? -24.033 -12.238 17.559 1.00 54.97 222 CYS A CA 1
ATOM 1663 C C . CYS A 1 222 ? -25.553 -12.324 17.349 1.00 54.97 222 CYS A C 1
ATOM 1665 O O . CYS A 1 222 ? -26.295 -11.655 18.068 1.00 54.97 222 CYS A O 1
ATOM 1667 N N . THR A 1 223 ? -26.005 -13.087 16.350 1.00 54.50 223 THR A N 1
ATOM 1668 C CA . THR A 1 223 ? -27.425 -13.301 16.032 1.00 54.50 223 THR A CA 1
ATOM 1669 C C . THR A 1 223 ? -27.993 -14.617 16.570 1.00 54.50 223 THR A C 1
ATOM 1671 O O . THR A 1 223 ? -29.215 -14.749 16.589 1.00 54.50 223 THR A O 1
ATOM 1674 N N . ASP A 1 224 ? -27.132 -15.545 17.001 1.00 43.88 224 ASP A N 1
ATOM 1675 C CA . ASP A 1 224 ? -27.479 -16.805 17.683 1.00 43.88 224 ASP A CA 1
ATOM 1676 C C . ASP A 1 224 ? -27.413 -16.639 19.215 1.00 43.88 224 ASP A C 1
ATOM 1678 O O . ASP A 1 224 ? -28.270 -17.226 19.916 1.00 43.88 224 ASP A O 1
#

InterPro domains:
  IPR036259 MFS transporter superfamily [G3DSA:1.20.1250.20] (1-223)
  IPR036259 MFS transporter superfamily [SSF103473] (2-220)

Mean predicted aligned error: 7.35 Å

Sequence (224 aa):
MFYSAMLIAGNGTLITNSASAIVESRMLPSDLTSVATSIFSVAQSGSRVFTGFLTEVAATHYKPSKDDGDLAWLGWHSRPLFLSMGALIAAVAHIILAIPGLGSAGFIVGVTLSGLAYGTIWPLMVLVVGDVFGKTNLGAIYLWFDGSTVALGTLLISKMLSQYIYEQHRVHPDSSGAIADAESSTCFGEECFQMTHIITAILCLTAFVTPFELARRTHKHCTD